Protein AF-A0A428YBD9-F1 (afdb_monomer_lite)

Radius of gyration: 27.54 Å; chains: 1; bounding box: 88×52×81 Å

pLDDT: mean 84.54, std 11.21, range [40.03, 95.62]

Structure (mmCIF, N/CA/C/O backbone):
data_AF-A0A428YBD9-F1
#
_entry.id   AF-A0A428YBD9-F1
#
loop_
_atom_site.group_PDB
_atom_site.id
_atom_site.type_symbol
_atom_site.label_atom_id
_atom_site.label_alt_id
_atom_site.label_comp_id
_atom_site.label_asym_id
_atom_site.label_entity_id
_atom_site.label_seq_id
_atom_site.pdbx_PDB_ins_code
_atom_site.Cartn_x
_atom_site.Cartn_y
_atom_site.Cartn_z
_atom_site.occupancy
_atom_site.B_iso_or_equiv
_atom_site.auth_seq_id
_atom_site.auth_comp_id
_atom_site.auth_asym_id
_atom_site.auth_atom_id
_atom_site.pdbx_PDB_model_num
ATOM 1 N N . MET A 1 1 ? 56.709 20.875 -42.766 1.00 49.84 1 MET A N 1
ATOM 2 C CA . MET A 1 1 ? 55.480 21.274 -42.047 1.00 49.84 1 MET A CA 1
ATOM 3 C C . MET A 1 1 ? 54.382 20.307 -42.458 1.00 49.84 1 MET A C 1
ATOM 5 O O . MET A 1 1 ? 54.182 20.178 -43.661 1.00 49.84 1 MET A O 1
ATOM 9 N N . PRO A 1 2 ? 53.757 19.552 -41.540 1.00 59.06 2 PRO A N 1
ATOM 10 C CA . PRO A 1 2 ? 52.710 18.612 -41.924 1.00 59.06 2 PRO A CA 1
ATOM 11 C C . PRO A 1 2 ? 51.505 19.392 -42.466 1.00 59.06 2 PRO A C 1
ATOM 13 O O . PRO A 1 2 ? 50.967 20.265 -41.789 1.00 59.06 2 PRO A O 1
ATOM 16 N N . LEU A 1 3 ? 51.120 19.105 -43.710 1.00 66.25 3 LEU A N 1
ATOM 17 C CA . LEU A 1 3 ? 49.913 19.639 -44.335 1.00 66.25 3 LEU A CA 1
ATOM 18 C C . LEU A 1 3 ? 48.708 19.033 -43.614 1.00 66.25 3 LEU A C 1
ATOM 20 O O . LEU A 1 3 ? 48.455 17.833 -43.714 1.00 66.25 3 LEU A O 1
ATOM 24 N N . ILE A 1 4 ? 47.993 19.857 -42.849 1.00 74.31 4 ILE A N 1
ATOM 25 C CA . ILE A 1 4 ? 46.734 19.462 -42.218 1.00 74.31 4 ILE A CA 1
ATOM 26 C C . ILE A 1 4 ? 45.776 19.056 -43.335 1.00 74.31 4 ILE A C 1
ATOM 28 O O . ILE A 1 4 ? 45.454 19.850 -44.220 1.00 74.31 4 ILE A O 1
ATOM 32 N N . ASN A 1 5 ? 45.342 17.800 -43.297 1.00 80.56 5 ASN A N 1
ATOM 33 C CA . ASN A 1 5 ? 44.428 17.253 -44.284 1.00 80.56 5 ASN A CA 1
ATOM 34 C C . ASN A 1 5 ? 43.014 17.756 -43.957 1.00 80.56 5 ASN A C 1
ATOM 36 O O . ASN A 1 5 ? 42.267 17.141 -43.196 1.00 80.56 5 ASN A O 1
ATOM 40 N N . TRP A 1 6 ? 42.683 18.945 -44.467 1.00 84.88 6 TRP A N 1
ATOM 41 C CA . TRP A 1 6 ? 41.422 19.646 -44.202 1.00 84.88 6 TRP A CA 1
ATOM 42 C C . TRP A 1 6 ? 40.181 18.835 -44.586 1.00 84.88 6 TRP A C 1
ATOM 44 O O . TRP A 1 6 ? 39.133 18.999 -43.967 1.00 84.88 6 TRP A O 1
ATOM 54 N N . SER A 1 7 ? 40.306 17.919 -45.547 1.00 79.56 7 SER A N 1
ATOM 55 C CA . SER A 1 7 ? 39.271 16.937 -45.880 1.00 79.56 7 SER A CA 1
ATOM 56 C C . SER A 1 7 ? 38.929 16.062 -44.674 1.00 79.56 7 SER A C 1
ATOM 58 O O . SER A 1 7 ? 37.766 15.963 -44.307 1.00 79.56 7 SER A O 1
ATOM 60 N N . THR A 1 8 ? 39.928 15.513 -43.984 1.00 82.69 8 THR A N 1
ATOM 61 C CA . THR A 1 8 ? 39.740 14.698 -42.777 1.00 82.69 8 THR A CA 1
ATOM 62 C C . THR A 1 8 ? 39.068 15.484 -41.656 1.00 82.69 8 THR A C 1
ATOM 64 O O . THR A 1 8 ? 38.206 14.940 -40.969 1.00 82.69 8 THR A O 1
ATOM 67 N N . VAL A 1 9 ? 39.415 16.765 -41.489 1.00 84.50 9 VAL A N 1
ATOM 68 C CA . VAL A 1 9 ? 38.795 17.643 -40.480 1.00 84.50 9 VAL A CA 1
ATOM 69 C C . VAL A 1 9 ? 37.309 17.849 -40.781 1.00 84.50 9 VAL A C 1
ATOM 71 O O . VAL A 1 9 ? 36.475 17.689 -39.891 1.00 84.50 9 VAL A O 1
ATOM 74 N N . TRP A 1 10 ? 36.964 18.137 -42.038 1.00 88.19 10 TRP A N 1
ATOM 75 C CA . TRP A 1 10 ? 35.573 18.303 -42.460 1.00 88.19 10 TRP A CA 1
ATOM 76 C C . TRP A 1 10 ? 34.764 17.015 -42.348 1.00 88.19 10 TRP A C 1
ATOM 78 O O . TRP A 1 10 ? 33.654 17.041 -41.817 1.00 88.19 10 TRP A O 1
ATOM 88 N N . THR A 1 11 ? 35.319 15.882 -42.776 1.00 86.75 11 THR A N 1
ATOM 89 C CA . THR A 1 11 ? 34.643 14.586 -42.667 1.00 86.75 11 THR A CA 1
ATOM 90 C C . THR A 1 11 ? 34.428 14.207 -41.204 1.00 86.75 11 THR A C 1
ATOM 92 O O . THR A 1 11 ? 33.336 13.776 -40.841 1.00 86.75 11 THR A O 1
ATOM 95 N N . ALA A 1 12 ? 35.419 14.424 -40.334 1.00 84.75 12 ALA A N 1
ATOM 96 C CA . ALA A 1 12 ? 35.280 14.179 -38.901 1.00 84.75 12 ALA A CA 1
ATOM 97 C C . ALA A 1 12 ? 34.217 15.089 -38.265 1.00 84.75 12 ALA A C 1
ATOM 99 O O . ALA A 1 12 ? 33.367 14.600 -37.522 1.00 84.75 12 ALA A O 1
ATOM 100 N N . GLY A 1 13 ? 34.209 16.383 -38.602 1.00 87.81 13 GLY A N 1
ATOM 101 C CA . GLY A 1 13 ? 33.205 17.333 -38.118 1.00 87.81 13 GLY A CA 1
ATOM 102 C C . GLY A 1 13 ? 31.785 16.982 -38.571 1.00 87.81 13 GLY A C 1
ATOM 103 O O . GLY A 1 13 ? 30.865 16.945 -37.754 1.00 87.81 13 GLY A O 1
ATOM 104 N N . ALA A 1 14 ? 31.609 16.645 -39.852 1.00 86.25 14 ALA A N 1
ATOM 105 C CA . ALA A 1 14 ? 30.320 16.228 -40.401 1.00 86.25 14 ALA A CA 1
ATOM 106 C C . ALA A 1 14 ? 29.826 14.919 -39.767 1.00 86.25 14 ALA A C 1
ATOM 108 O O . ALA A 1 14 ? 28.661 14.817 -39.388 1.00 86.25 14 ALA A O 1
ATOM 109 N N . THR A 1 15 ? 30.717 13.939 -39.586 1.00 86.44 15 THR A N 1
ATOM 110 C CA . THR A 1 15 ? 30.375 12.660 -38.945 1.00 86.44 15 THR A CA 1
ATOM 111 C C . THR A 1 15 ? 29.991 12.870 -37.480 1.00 86.44 15 THR A C 1
ATOM 113 O O . THR A 1 15 ? 28.998 12.309 -37.025 1.00 86.44 15 THR A O 1
ATOM 116 N N . ALA A 1 16 ? 30.717 13.722 -36.750 1.00 86.06 16 ALA A N 1
ATOM 117 C CA . ALA A 1 16 ? 30.403 14.051 -35.362 1.00 86.06 16 ALA A CA 1
ATOM 118 C C . ALA A 1 16 ? 29.035 14.737 -35.226 1.00 86.06 16 ALA A C 1
ATOM 120 O O . ALA A 1 16 ? 28.248 14.351 -34.361 1.00 86.06 16 ALA A O 1
ATOM 121 N N . LEU A 1 17 ? 28.718 15.702 -36.097 1.00 88.00 17 LEU A N 1
ATOM 122 C CA . LEU A 1 17 ? 27.404 16.355 -36.122 1.00 88.00 17 LEU A CA 1
ATOM 123 C C . LEU A 1 17 ? 26.280 15.357 -36.407 1.00 88.00 17 LEU A C 1
ATOM 125 O O . LEU A 1 17 ? 25.280 15.344 -35.693 1.00 88.00 17 LEU A O 1
ATOM 129 N N . LEU A 1 18 ? 26.462 14.490 -37.405 1.00 87.06 18 LEU A N 1
ATOM 130 C CA . LEU A 1 18 ? 25.453 13.513 -37.813 1.00 87.06 18 LEU A CA 1
ATOM 131 C C . LEU A 1 18 ? 25.217 12.465 -36.717 1.00 87.06 18 LEU A C 1
ATOM 133 O O . LEU A 1 18 ? 24.071 12.190 -36.374 1.00 87.06 18 LEU A O 1
ATOM 137 N N . VAL A 1 19 ? 26.282 11.943 -36.098 1.00 83.56 19 VAL A N 1
ATOM 138 C CA . VAL A 1 19 ? 26.185 11.021 -34.953 1.00 83.56 19 VAL A CA 1
ATOM 139 C C . VAL A 1 19 ? 25.514 11.697 -33.757 1.00 83.56 19 VAL A C 1
ATOM 141 O O . VAL A 1 19 ? 24.655 11.087 -33.125 1.00 83.56 19 VAL A O 1
ATOM 144 N N . THR A 1 20 ? 25.848 12.958 -33.469 1.00 85.81 20 THR A N 1
ATOM 145 C CA . THR A 1 20 ? 25.233 13.712 -32.365 1.00 85.81 20 THR A CA 1
ATOM 146 C C . THR A 1 20 ? 23.736 13.893 -32.596 1.00 85.81 20 THR A C 1
ATOM 148 O O . THR A 1 20 ? 22.949 13.543 -31.719 1.00 85.81 20 THR A O 1
ATOM 151 N N . LEU A 1 21 ? 23.329 14.333 -33.794 1.00 81.69 21 LEU A N 1
ATOM 152 C CA . LEU A 1 21 ? 21.916 14.452 -34.164 1.00 81.69 21 LEU A CA 1
ATOM 153 C C . LEU A 1 21 ? 21.195 13.104 -34.100 1.00 81.69 21 LEU A C 1
ATOM 155 O O . LEU A 1 21 ? 20.070 13.028 -33.616 1.00 81.69 21 LEU A O 1
ATOM 159 N N . LEU A 1 22 ? 21.834 12.030 -34.565 1.00 77.62 22 LEU A N 1
ATOM 160 C CA . LEU A 1 22 ? 21.241 10.697 -34.575 1.00 77.62 22 LEU A CA 1
ATOM 161 C C . LEU A 1 22 ? 21.037 10.157 -33.152 1.00 77.62 22 LEU A C 1
ATOM 163 O O . LEU A 1 22 ? 19.982 9.604 -32.850 1.00 77.62 22 LEU A O 1
ATOM 167 N N . ILE A 1 23 ? 22.000 10.359 -32.250 1.00 75.81 23 ILE A N 1
ATOM 168 C CA . ILE A 1 23 ? 21.856 10.009 -30.829 1.00 75.81 23 ILE A CA 1
ATOM 169 C C . ILE A 1 23 ? 20.763 10.867 -30.181 1.00 75.81 23 ILE A C 1
ATOM 171 O O . ILE A 1 23 ? 19.907 10.351 -29.459 1.00 75.81 23 ILE A O 1
ATOM 175 N N . GLU A 1 24 ? 20.761 12.168 -30.451 1.00 76.38 24 GLU A N 1
ATOM 176 C CA . GLU A 1 24 ? 19.798 13.106 -29.885 1.00 76.38 24 GLU A CA 1
ATOM 177 C C . GLU A 1 24 ? 18.365 12.810 -30.335 1.00 76.38 24 GLU A C 1
ATOM 179 O O . GLU A 1 24 ? 17.460 12.813 -29.507 1.00 76.38 24 GLU A O 1
ATOM 184 N N . TYR A 1 25 ? 18.159 12.463 -31.603 1.00 74.25 25 TYR A N 1
ATOM 185 C CA . TYR A 1 25 ? 16.821 12.257 -32.149 1.00 74.25 25 TYR A CA 1
ATOM 186 C C . TYR A 1 25 ? 16.322 10.811 -32.028 1.00 74.25 25 TYR A C 1
ATOM 188 O O . TYR A 1 25 ? 15.127 10.588 -31.856 1.00 74.25 25 TYR A O 1
ATOM 196 N N . ALA A 1 26 ? 17.206 9.809 -32.085 1.00 70.00 26 ALA A N 1
ATOM 197 C CA . ALA A 1 26 ? 16.800 8.401 -32.032 1.00 70.00 26 ALA A CA 1
ATOM 198 C C . ALA A 1 26 ? 16.955 7.769 -30.638 1.00 70.00 26 ALA A C 1
ATOM 200 O O . ALA A 1 26 ? 16.162 6.897 -30.268 1.00 70.00 26 ALA A O 1
ATOM 201 N N . ALA A 1 27 ? 17.962 8.177 -29.854 1.00 70.88 27 ALA A N 1
ATOM 202 C CA . ALA A 1 27 ? 18.250 7.554 -28.561 1.00 70.88 27 ALA A CA 1
ATOM 203 C C . ALA A 1 27 ? 17.591 8.288 -27.382 1.00 70.88 27 ALA A C 1
ATOM 205 O O . ALA A 1 27 ? 17.018 7.618 -26.518 1.00 70.88 27 ALA A O 1
ATOM 206 N N . LYS A 1 28 ? 17.601 9.632 -27.345 1.00 70.62 28 LYS A N 1
ATOM 207 C CA . LYS A 1 28 ? 16.979 10.388 -26.237 1.00 70.62 28 LYS A CA 1
ATOM 208 C C . LYS A 1 28 ? 15.489 10.104 -26.023 1.00 70.62 28 LYS A C 1
ATOM 210 O O . LYS A 1 28 ? 15.161 9.785 -24.882 1.00 70.62 28 LYS A O 1
ATOM 215 N N . PRO A 1 29 ? 14.596 10.100 -27.037 1.00 71.62 29 PRO A N 1
ATOM 216 C CA . PRO A 1 29 ? 13.169 9.892 -26.768 1.00 71.62 29 PRO A CA 1
ATOM 217 C C . PRO A 1 29 ? 12.892 8.517 -26.148 1.00 71.62 29 PRO A C 1
ATOM 219 O O . PRO A 1 29 ? 12.034 8.363 -25.282 1.00 71.62 29 PRO A O 1
ATOM 222 N N . ARG A 1 30 ? 13.677 7.498 -26.522 1.00 72.69 30 ARG A N 1
ATOM 223 C CA . ARG A 1 30 ? 13.569 6.155 -25.935 1.00 72.69 30 ARG A CA 1
ATOM 224 C C . ARG A 1 30 ? 14.101 6.092 -24.506 1.00 72.69 30 ARG A C 1
ATOM 226 O O . ARG A 1 30 ? 13.584 5.320 -23.700 1.00 72.69 30 ARG A O 1
ATOM 233 N N . LEU A 1 31 ? 15.141 6.859 -24.192 1.00 74.38 31 LEU A N 1
ATOM 234 C CA . LEU A 1 31 ? 15.715 6.919 -22.849 1.00 74.38 31 LEU A CA 1
ATOM 235 C C . LEU A 1 31 ? 14.833 7.720 -21.888 1.00 74.38 31 LEU A C 1
ATOM 237 O O . LEU A 1 31 ? 14.677 7.308 -20.741 1.00 74.38 31 LEU A O 1
ATOM 241 N N . GLU A 1 32 ? 14.220 8.805 -22.355 1.00 80.88 32 GLU A N 1
ATOM 242 C CA . GLU A 1 32 ? 13.273 9.610 -21.580 1.00 80.88 32 GLU A CA 1
ATOM 243 C C . GLU A 1 32 ? 12.015 8.806 -21.250 1.00 80.88 32 GLU A C 1
ATOM 245 O O . GLU A 1 32 ? 11.689 8.668 -20.073 1.00 80.88 32 GLU A O 1
ATOM 250 N N . ALA A 1 33 ? 11.421 8.127 -22.238 1.00 77.94 33 ALA A N 1
ATOM 251 C CA . ALA A 1 33 ? 10.279 7.242 -22.005 1.00 77.94 33 ALA A CA 1
ATOM 252 C C . ALA A 1 33 ? 10.601 6.104 -21.014 1.00 77.94 33 ALA A C 1
ATOM 254 O O . ALA A 1 33 ? 9.810 5.785 -20.126 1.00 77.94 33 ALA A O 1
ATOM 255 N N . ARG A 1 34 ? 11.794 5.493 -21.113 1.00 79.62 34 ARG A N 1
ATOM 256 C CA . ARG A 1 34 ? 12.239 4.468 -20.147 1.00 79.62 34 ARG A CA 1
ATOM 257 C C . ARG A 1 34 ? 12.441 5.045 -18.749 1.00 79.62 34 ARG A C 1
ATOM 259 O O . ARG A 1 34 ? 12.102 4.388 -17.767 1.00 79.62 34 ARG A O 1
ATOM 266 N N . LYS A 1 35 ? 13.008 6.246 -18.644 1.00 81.12 35 LYS A N 1
ATOM 267 C CA . LYS A 1 35 ? 13.228 6.927 -17.366 1.00 81.12 35 LYS A CA 1
ATOM 268 C C . LYS A 1 35 ? 11.900 7.259 -16.692 1.00 81.12 35 LYS A C 1
ATOM 270 O O . LYS A 1 35 ? 11.771 7.006 -15.498 1.00 81.12 35 LYS A O 1
ATOM 275 N N . GLU A 1 36 ? 10.931 7.776 -17.439 1.00 85.44 36 GLU A N 1
ATOM 276 C CA . GLU A 1 36 ? 9.582 8.053 -16.936 1.00 85.44 36 GLU A CA 1
ATOM 277 C C . GLU A 1 36 ? 8.908 6.778 -16.432 1.00 85.44 36 GLU A C 1
ATOM 279 O O . GLU A 1 36 ? 8.500 6.733 -15.274 1.00 85.44 36 GLU A O 1
ATOM 284 N N . ALA A 1 37 ? 8.942 5.695 -17.215 1.00 83.06 37 ALA A N 1
ATOM 285 C CA . ALA A 1 37 ? 8.397 4.404 -16.796 1.00 83.06 37 ALA A CA 1
ATOM 286 C C . ALA A 1 37 ? 9.042 3.874 -15.498 1.00 83.06 37 ALA A C 1
ATOM 288 O O . ALA A 1 37 ? 8.355 3.368 -14.609 1.00 83.06 37 ALA A O 1
ATOM 289 N N . ILE A 1 38 ? 10.365 4.012 -15.350 1.00 85.75 38 ILE A N 1
ATOM 290 C CA . ILE A 1 38 ? 11.083 3.609 -14.130 1.00 85.75 38 ILE A CA 1
ATOM 291 C C . ILE A 1 38 ? 10.687 4.493 -12.939 1.00 85.75 38 ILE A C 1
ATOM 293 O O . ILE A 1 38 ? 10.477 3.988 -11.832 1.00 85.75 38 ILE A O 1
ATOM 297 N N . LEU A 1 39 ? 10.582 5.809 -13.137 1.00 87.50 39 LEU A N 1
ATOM 298 C CA . LEU A 1 39 ? 10.176 6.739 -12.084 1.00 87.50 39 LEU A CA 1
ATOM 299 C C . LEU A 1 39 ? 8.740 6.480 -11.630 1.00 87.50 39 LEU A C 1
ATOM 301 O O . LEU A 1 39 ? 8.483 6.482 -10.425 1.00 87.50 39 LEU A O 1
ATOM 305 N N . ASP A 1 40 ? 7.833 6.198 -12.557 1.00 87.44 40 ASP A N 1
ATOM 306 C CA . ASP A 1 40 ? 6.443 5.879 -12.246 1.00 87.44 40 ASP A CA 1
ATOM 307 C C . ASP A 1 40 ? 6.316 4.543 -11.517 1.00 87.44 40 ASP A C 1
ATOM 309 O O . ASP A 1 40 ? 5.603 4.460 -10.512 1.00 87.44 40 ASP A O 1
ATOM 313 N N . ALA A 1 41 ? 7.105 3.537 -11.903 1.00 87.19 41 ALA A N 1
ATOM 314 C CA . ALA A 1 41 ? 7.221 2.297 -11.143 1.00 87.19 41 ALA A CA 1
ATOM 315 C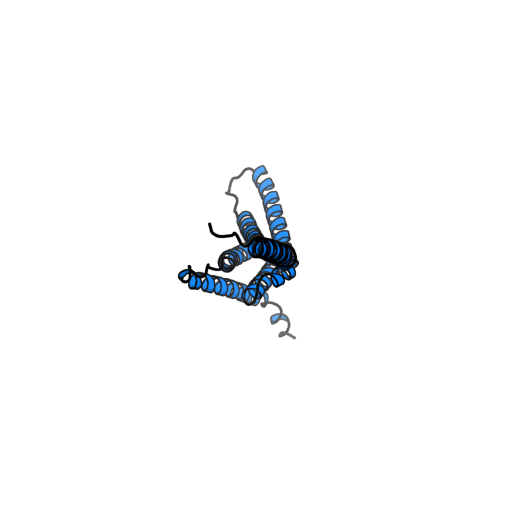 C . ALA A 1 41 ? 7.713 2.554 -9.706 1.00 87.19 41 ALA A C 1
ATOM 317 O O . ALA A 1 41 ? 7.148 2.034 -8.742 1.00 87.19 41 ALA A O 1
ATOM 318 N N . HIS A 1 42 ? 8.731 3.398 -9.516 1.00 88.00 42 HIS A N 1
ATOM 319 C CA . HIS A 1 42 ? 9.194 3.762 -8.174 1.00 88.00 42 HIS A CA 1
ATOM 320 C C . HIS A 1 42 ? 8.150 4.539 -7.366 1.00 88.00 42 HIS A C 1
ATOM 322 O O . HIS A 1 42 ? 8.034 4.310 -6.158 1.00 88.00 42 HIS A O 1
ATOM 328 N N . ARG A 1 43 ? 7.389 5.438 -8.000 1.00 89.38 43 ARG A N 1
ATOM 329 C CA . ARG A 1 43 ? 6.291 6.177 -7.357 1.00 89.38 43 ARG A CA 1
ATOM 330 C C . ARG A 1 43 ? 5.199 5.227 -6.885 1.00 89.38 43 ARG A C 1
ATOM 332 O O . ARG A 1 43 ? 4.853 5.278 -5.710 1.00 89.38 43 ARG A O 1
ATOM 339 N N . ALA A 1 44 ? 4.749 4.310 -7.738 1.00 88.88 44 ALA A N 1
ATOM 340 C CA . ALA A 1 44 ? 3.745 3.311 -7.379 1.00 88.88 44 ALA A CA 1
ATOM 341 C C . ALA A 1 44 ? 4.209 2.411 -6.220 1.00 88.88 44 ALA A C 1
ATOM 343 O O . ALA A 1 44 ? 3.454 2.168 -5.283 1.00 88.88 44 ALA A O 1
ATOM 344 N N . ARG A 1 45 ? 5.483 1.986 -6.207 1.00 90.06 45 ARG A N 1
ATOM 345 C CA . ARG A 1 45 ? 6.039 1.214 -5.077 1.00 90.06 45 ARG A CA 1
ATOM 346 C C . ARG A 1 45 ? 6.013 1.991 -3.762 1.00 90.06 45 ARG A C 1
ATOM 348 O O . ARG A 1 45 ? 5.695 1.437 -2.710 1.00 90.06 45 ARG A O 1
ATOM 355 N N . ARG A 1 46 ? 6.368 3.280 -3.808 1.00 91.06 46 ARG A N 1
ATOM 356 C CA . ARG A 1 46 ? 6.305 4.165 -2.634 1.00 91.06 46 ARG A CA 1
ATOM 357 C C . ARG A 1 46 ? 4.870 4.392 -2.183 1.00 91.06 46 ARG A C 1
ATOM 359 O O . ARG A 1 46 ? 4.636 4.441 -0.983 1.00 91.06 46 ARG A O 1
ATOM 366 N N . GLU A 1 47 ? 3.940 4.503 -3.121 1.00 93.00 47 GLU A N 1
ATOM 367 C CA . GLU A 1 47 ? 2.517 4.683 -2.854 1.00 93.00 47 GLU A CA 1
ATOM 368 C C . GLU A 1 47 ? 1.927 3.480 -2.116 1.00 93.00 47 GLU A C 1
ATOM 370 O O . GLU A 1 47 ? 1.371 3.670 -1.039 1.00 93.00 47 GLU A O 1
ATOM 375 N N . VAL A 1 48 ? 2.145 2.249 -2.598 1.00 93.00 48 VAL A N 1
ATOM 376 C CA . VAL A 1 48 ? 1.704 1.025 -1.896 1.00 93.00 48 VAL A CA 1
ATOM 377 C C . VAL A 1 48 ? 2.248 0.995 -0.471 1.00 93.00 48 VAL A C 1
ATOM 379 O O . VAL A 1 48 ? 1.494 0.839 0.488 1.00 93.00 48 VAL A O 1
ATOM 382 N N . ARG A 1 49 ? 3.560 1.209 -0.308 1.00 93.19 49 ARG A N 1
ATOM 383 C CA . ARG A 1 49 ? 4.199 1.232 1.015 1.00 93.19 49 ARG A CA 1
ATOM 384 C C . ARG A 1 49 ? 3.613 2.323 1.911 1.00 93.19 49 ARG A C 1
ATOM 386 O O . ARG A 1 49 ? 3.402 2.083 3.096 1.00 93.19 49 ARG A O 1
ATOM 393 N N . ALA A 1 50 ? 3.358 3.510 1.367 1.00 95.00 50 ALA A N 1
ATOM 394 C CA . ALA A 1 50 ? 2.768 4.618 2.106 1.00 95.00 50 ALA A CA 1
ATOM 395 C C . ALA A 1 50 ? 1.330 4.311 2.539 1.00 95.00 50 ALA A C 1
ATOM 397 O O . ALA A 1 50 ? 0.973 4.620 3.673 1.00 95.00 50 ALA A O 1
ATOM 398 N N . LEU A 1 51 ? 0.529 3.668 1.684 1.00 95.06 51 LEU A N 1
ATOM 399 C CA . LEU A 1 51 ? -0.832 3.244 2.012 1.00 95.06 51 LEU A CA 1
ATOM 400 C C . LEU A 1 51 ? -0.836 2.182 3.109 1.00 95.06 51 LEU A C 1
ATOM 402 O O . LEU A 1 51 ? -1.536 2.358 4.103 1.00 95.06 51 LEU A O 1
ATOM 406 N N . VAL A 1 52 ? -0.001 1.143 2.991 1.00 94.75 52 VAL A N 1
ATOM 407 C CA . VAL A 1 52 ? 0.141 0.117 4.037 1.00 94.75 52 VAL A CA 1
ATOM 408 C C . VAL A 1 52 ? 0.597 0.756 5.352 1.00 94.75 52 VAL A C 1
ATOM 410 O O . VAL A 1 52 ? -0.003 0.513 6.392 1.00 94.75 52 VAL A O 1
ATOM 413 N N . MET A 1 53 ? 1.595 1.645 5.320 1.00 95.12 53 MET A N 1
ATOM 414 C CA . MET A 1 53 ? 2.082 2.334 6.521 1.00 95.12 53 MET A CA 1
ATOM 415 C C . MET A 1 53 ? 1.000 3.213 7.156 1.00 95.12 53 MET A C 1
ATOM 417 O O . MET A 1 53 ? 0.813 3.194 8.373 1.00 95.12 53 MET A O 1
ATOM 421 N N . ARG A 1 54 ? 0.269 3.979 6.338 1.00 95.38 54 ARG A N 1
ATOM 422 C CA . ARG A 1 54 ? -0.829 4.840 6.789 1.00 95.38 54 ARG A CA 1
ATOM 423 C C . ARG A 1 54 ? -1.941 4.013 7.421 1.00 95.38 54 ARG A C 1
ATOM 425 O O . ARG A 1 54 ? -2.436 4.387 8.482 1.00 95.38 54 ARG A O 1
ATOM 432 N N . LEU A 1 55 ? -2.304 2.897 6.799 1.00 94.00 55 LEU A N 1
ATOM 433 C CA . LEU A 1 55 ? -3.303 1.967 7.305 1.00 94.00 55 LEU A CA 1
ATOM 434 C C . LEU A 1 55 ? -2.883 1.402 8.672 1.00 94.00 55 LEU A C 1
ATOM 436 O O . LEU A 1 55 ? -3.616 1.557 9.645 1.00 94.00 55 LEU A O 1
ATOM 440 N N . THR A 1 56 ? -1.672 0.850 8.780 1.00 93.38 56 THR A N 1
ATOM 441 C CA . THR A 1 56 ? -1.144 0.297 10.038 1.00 93.38 56 THR A CA 1
ATOM 442 C C . THR A 1 56 ? -1.088 1.354 11.139 1.00 93.38 56 THR A C 1
ATOM 444 O O . THR A 1 56 ? -1.537 1.121 12.257 1.00 93.38 56 THR A O 1
ATOM 447 N N . HIS A 1 57 ? -0.583 2.549 10.833 1.00 93.94 57 HIS A N 1
ATOM 448 C CA . HIS A 1 57 ? -0.437 3.616 11.821 1.00 93.94 57 HIS A CA 1
ATOM 449 C C . HIS A 1 57 ? -1.790 4.197 12.273 1.00 93.94 57 HIS A C 1
ATOM 451 O O . HIS A 1 57 ? -1.970 4.518 13.448 1.00 93.94 57 HIS A O 1
ATOM 457 N N . THR A 1 58 ? -2.768 4.323 11.370 1.00 92.88 58 THR A N 1
ATOM 458 C CA . THR A 1 58 ? -4.129 4.761 11.738 1.00 92.88 58 THR A CA 1
ATOM 459 C C . THR A 1 58 ? -4.858 3.711 12.571 1.00 92.88 58 THR A C 1
ATOM 461 O O . THR A 1 58 ? -5.506 4.070 13.555 1.00 92.88 58 THR A O 1
ATOM 464 N N . ALA A 1 59 ? -4.670 2.425 12.265 1.00 91.81 59 ALA A N 1
ATOM 465 C CA . ALA A 1 59 ? -5.180 1.325 13.076 1.00 91.81 59 ALA A CA 1
ATOM 466 C C . ALA A 1 59 ? -4.535 1.290 14.478 1.00 91.81 59 ALA A C 1
ATOM 468 O O . ALA A 1 59 ? -5.240 1.163 15.478 1.00 91.81 59 ALA A O 1
ATOM 469 N N . GLN A 1 60 ? -3.218 1.512 14.580 1.00 91.56 60 GLN A N 1
ATOM 470 C CA . GLN A 1 60 ? -2.520 1.641 15.866 1.00 91.56 60 GLN A CA 1
ATOM 471 C C . GLN A 1 60 ? -3.053 2.810 16.701 1.00 91.56 60 GLN A C 1
ATOM 473 O O . GLN A 1 60 ? -3.296 2.643 17.893 1.00 91.56 60 GLN A O 1
ATOM 478 N N . ARG A 1 61 ? -3.279 3.981 16.088 1.00 90.12 61 ARG A N 1
ATOM 479 C CA . ARG A 1 61 ? -3.887 5.132 16.780 1.00 90.12 61 ARG A CA 1
ATOM 480 C C . ARG A 1 61 ? -5.293 4.824 17.280 1.00 90.12 61 ARG A C 1
ATOM 482 O O . ARG A 1 61 ? -5.625 5.180 18.404 1.00 90.12 61 ARG A O 1
ATOM 489 N N . PHE A 1 62 ? -6.101 4.125 16.487 1.00 89.44 62 PHE A N 1
ATOM 490 C CA . PHE A 1 62 ? -7.440 3.715 16.906 1.00 89.44 62 PHE A CA 1
ATOM 491 C C . PHE A 1 62 ? -7.427 2.761 18.112 1.00 89.44 62 PHE A C 1
ATOM 493 O O . PHE A 1 62 ? -8.347 2.805 18.937 1.00 89.44 62 PHE A O 1
ATOM 500 N N . ALA A 1 63 ? -6.412 1.896 18.199 1.00 85.69 63 ALA A N 1
ATOM 501 C CA . ALA A 1 63 ? -6.257 0.907 19.262 1.00 85.69 63 ALA A CA 1
ATOM 502 C C . ALA A 1 63 ? -5.781 1.503 20.601 1.00 85.69 63 ALA A C 1
ATOM 504 O O . ALA A 1 63 ? -5.825 0.809 21.618 1.00 85.69 63 ALA A O 1
ATOM 505 N N . GLN A 1 64 ? -5.354 2.771 20.632 1.00 85.94 64 GLN A N 1
ATOM 506 C CA . GLN A 1 64 ? -4.920 3.425 21.865 1.00 85.94 64 GLN A CA 1
ATOM 507 C C . GLN A 1 64 ? -6.080 3.556 22.863 1.00 85.94 64 GLN A C 1
ATOM 509 O O . GLN A 1 64 ? -7.173 4.036 22.541 1.00 85.94 64 GLN A O 1
ATOM 514 N N . VAL A 1 65 ? -5.826 3.116 24.096 1.00 82.56 65 VAL A N 1
ATOM 515 C CA . VAL A 1 65 ? -6.775 3.180 25.211 1.00 82.56 65 VAL A CA 1
ATOM 516 C C . VAL A 1 65 ? -6.529 4.471 25.983 1.00 82.56 65 VAL A C 1
ATOM 518 O O . VAL A 1 65 ? -5.387 4.794 26.306 1.00 82.56 65 VAL A O 1
ATOM 521 N N . LEU A 1 66 ? -7.600 5.216 26.254 1.00 81.75 66 LEU A N 1
ATOM 522 C CA . LEU A 1 66 ? -7.528 6.422 27.071 1.00 81.75 66 LEU A CA 1
ATOM 523 C C . LEU A 1 66 ? -7.395 6.013 28.552 1.00 81.75 66 LEU A C 1
ATOM 525 O O . LEU A 1 66 ? -8.130 5.113 28.961 1.00 81.75 66 LEU A O 1
ATOM 529 N N . PRO A 1 67 ? -6.496 6.627 29.344 1.00 80.88 67 PRO A N 1
ATOM 530 C CA . PRO A 1 67 ? -6.383 6.344 30.774 1.00 80.88 67 PRO A CA 1
ATOM 531 C C . PRO A 1 67 ? -7.688 6.624 31.529 1.00 80.88 67 PRO A C 1
ATOM 533 O O . PRO A 1 67 ? -8.453 7.517 31.152 1.00 80.88 67 PRO A O 1
ATOM 536 N N . ASP A 1 68 ? -7.918 5.897 32.619 1.00 79.56 68 ASP A N 1
ATOM 537 C CA . ASP A 1 68 ? -9.073 6.124 33.487 1.00 79.56 68 ASP A CA 1
ATOM 538 C C . ASP A 1 68 ? -8.946 7.466 34.235 1.00 79.56 68 ASP A C 1
ATOM 540 O O . ASP A 1 68 ? -7.852 7.882 34.617 1.00 79.56 68 ASP A O 1
ATOM 544 N N . GLY A 1 69 ? -10.071 8.159 34.447 1.00 82.44 69 GLY A N 1
ATOM 545 C CA . GLY A 1 69 ? -10.116 9.436 35.184 1.00 82.44 69 GLY A CA 1
ATOM 546 C C . GLY A 1 69 ? -9.897 10.700 34.342 1.00 82.44 69 GLY A C 1
ATOM 547 O O . GLY A 1 69 ? -9.701 11.781 34.894 1.00 82.44 69 GLY A O 1
ATOM 548 N N . VAL A 1 70 ? -9.934 10.588 33.014 1.00 84.19 70 VAL A N 1
ATOM 549 C CA . VAL A 1 70 ? -9.807 11.726 32.095 1.00 84.19 70 VAL A CA 1
ATOM 550 C C . VAL A 1 70 ? -11.078 12.594 32.070 1.00 84.19 70 VAL A C 1
ATOM 552 O O . VAL A 1 70 ? -12.191 12.080 32.180 1.00 84.19 70 VAL A O 1
ATOM 555 N N . ASP A 1 71 ? -10.906 13.912 31.891 1.00 90.31 71 ASP A N 1
ATOM 556 C CA . ASP A 1 71 ? -11.989 14.895 31.718 1.00 90.31 71 ASP A CA 1
ATOM 557 C C . ASP A 1 71 ? -13.046 14.397 30.703 1.00 90.31 71 ASP A C 1
ATOM 559 O O . ASP A 1 71 ? -12.685 14.034 29.574 1.00 90.31 71 ASP A O 1
ATOM 563 N N . PRO A 1 72 ? -14.349 14.404 31.054 1.00 87.19 72 PRO A N 1
ATOM 564 C CA . PRO A 1 72 ? -15.441 14.057 30.147 1.00 87.19 72 PRO A CA 1
ATOM 565 C C . PRO A 1 72 ? -15.374 14.734 28.770 1.00 87.19 72 PRO A C 1
ATOM 567 O O . PRO A 1 72 ? -15.669 14.086 27.764 1.00 87.19 72 PRO A O 1
ATOM 570 N N . LYS A 1 73 ? -14.937 16.000 28.693 1.00 90.00 73 LYS A N 1
ATOM 571 C CA . LYS A 1 73 ? -14.780 16.708 27.407 1.00 90.00 73 LYS A CA 1
ATOM 572 C C . LYS A 1 73 ? -13.690 16.088 26.537 1.00 90.00 73 LYS A C 1
ATOM 574 O O . LYS A 1 73 ? -13.857 15.951 25.325 1.00 90.00 73 LYS A O 1
ATOM 579 N N . LEU A 1 74 ? -12.580 15.684 27.151 1.00 89.00 74 LEU A N 1
ATOM 580 C CA . LEU A 1 74 ? -11.489 15.018 26.446 1.00 89.00 74 LEU A CA 1
ATOM 581 C C . LEU A 1 74 ? -11.907 13.611 25.996 1.00 89.00 74 LEU A C 1
ATOM 583 O O . LEU A 1 74 ? -11.568 13.200 24.888 1.00 89.00 74 LEU A O 1
ATOM 587 N N . ALA A 1 75 ? -12.706 12.903 26.799 1.00 87.88 75 ALA A N 1
ATOM 588 C CA . ALA A 1 75 ? -13.266 11.608 26.416 1.00 87.88 75 ALA A CA 1
ATOM 589 C C . ALA A 1 75 ? -14.210 11.707 25.202 1.00 87.88 75 ALA A C 1
ATOM 591 O O . ALA A 1 75 ? -14.202 10.826 24.340 1.00 87.88 75 ALA A O 1
ATOM 592 N N . GLU A 1 76 ? -15.010 12.772 25.103 1.00 90.81 76 GLU A N 1
ATOM 593 C CA . GLU A 1 76 ? -15.868 13.027 23.941 1.00 90.81 76 GLU A CA 1
ATOM 594 C C . GLU A 1 76 ? -15.047 13.336 22.682 1.00 90.81 76 GLU A C 1
ATOM 596 O O . GLU A 1 76 ? -15.230 12.682 21.652 1.00 90.81 76 GLU A O 1
ATOM 601 N N . TRP A 1 77 ? -14.077 14.249 22.781 1.00 91.31 77 TRP A N 1
ATOM 602 C CA . TRP A 1 77 ? -13.164 14.555 21.677 1.00 91.31 77 TRP A CA 1
ATOM 603 C C . TRP A 1 77 ? -12.402 13.310 21.199 1.00 91.31 77 TRP A C 1
ATOM 605 O O . TRP A 1 77 ? -12.284 13.064 19.998 1.00 91.31 77 TRP A O 1
ATOM 615 N N . TRP A 1 78 ? -11.962 12.463 22.131 1.00 90.19 78 TRP A N 1
ATOM 616 C CA . TRP A 1 78 ? -11.283 11.208 21.816 1.00 90.19 78 TRP A CA 1
ATOM 617 C C . TRP A 1 78 ? -12.169 10.236 21.031 1.00 90.19 78 TRP A C 1
ATOM 619 O O . TRP A 1 78 ? -11.701 9.589 20.094 1.00 90.19 78 TRP A O 1
ATOM 629 N N . LYS A 1 79 ? -13.465 10.139 21.358 1.00 89.56 79 LYS A N 1
ATOM 630 C CA . LYS A 1 79 ? -14.414 9.324 20.578 1.00 89.56 79 LYS A CA 1
ATOM 631 C C . LYS A 1 79 ? -14.537 9.831 19.141 1.00 89.56 79 LYS A C 1
ATOM 633 O O . LYS A 1 79 ? -14.544 9.017 18.216 1.00 89.56 79 LYS A O 1
ATOM 638 N N . VAL A 1 80 ? -14.599 11.151 18.951 1.00 92.88 80 VAL A N 1
ATOM 639 C CA . VAL A 1 80 ? -14.646 11.774 17.619 1.00 92.88 80 VAL A CA 1
ATOM 640 C C . VAL A 1 80 ? -13.374 11.459 16.831 1.00 92.88 80 VAL A C 1
ATOM 642 O O . VAL A 1 80 ? -13.459 10.986 15.698 1.00 92.88 80 VAL A O 1
ATOM 645 N N . GLU A 1 81 ? -12.200 11.634 17.437 1.00 92.25 81 GLU A N 1
ATOM 646 C CA . GLU A 1 81 ? -10.924 11.359 16.768 1.00 92.25 81 GLU A CA 1
ATOM 647 C C . GLU A 1 81 ? -10.744 9.864 16.450 1.00 92.25 81 GLU A C 1
ATOM 649 O O . GLU A 1 81 ? -10.238 9.512 15.382 1.00 92.25 81 GLU A O 1
ATOM 654 N N . ARG A 1 82 ? -11.231 8.956 17.308 1.00 91.25 82 ARG A N 1
ATOM 655 C CA . ARG A 1 82 ? -11.253 7.514 17.010 1.00 91.25 82 ARG A CA 1
ATOM 656 C C . ARG A 1 82 ? -12.142 7.186 15.817 1.00 91.25 82 ARG A C 1
ATOM 658 O O . ARG A 1 82 ? -11.725 6.408 14.961 1.00 91.25 82 ARG A O 1
ATOM 665 N N . ASN A 1 83 ? -13.332 7.775 15.728 1.00 91.81 83 ASN A N 1
ATOM 666 C CA . ASN A 1 83 ? -14.193 7.587 14.558 1.00 91.81 83 ASN A CA 1
ATOM 667 C C . ASN A 1 83 ? -13.508 8.101 13.289 1.00 91.81 83 ASN A C 1
ATOM 669 O O . ASN A 1 83 ? -13.426 7.372 12.305 1.00 91.81 83 ASN A O 1
ATOM 673 N N . ARG A 1 84 ? -12.884 9.282 13.354 1.00 93.50 84 ARG A N 1
ATOM 674 C CA . ARG A 1 84 ? -12.096 9.825 12.244 1.00 93.50 84 ARG A CA 1
ATOM 675 C C . ARG A 1 84 ? -10.954 8.893 11.828 1.00 93.50 84 ARG A C 1
ATOM 677 O O . ARG A 1 84 ? -10.750 8.672 10.637 1.00 93.50 84 ARG A O 1
ATOM 684 N N . CYS A 1 85 ? -10.206 8.334 12.781 1.00 93.38 85 CYS A N 1
ATOM 685 C CA . CYS A 1 85 ? -9.135 7.378 12.486 1.00 93.38 85 CYS A CA 1
ATOM 686 C C . CYS A 1 85 ? -9.674 6.130 11.779 1.00 93.38 85 CYS A C 1
ATOM 688 O O . CYS A 1 85 ? -9.059 5.660 10.822 1.00 93.38 85 CYS A O 1
ATOM 690 N N . TYR A 1 86 ? -10.824 5.623 12.224 1.00 91.69 86 TYR A N 1
ATOM 691 C CA . TYR A 1 86 ? -11.488 4.481 11.604 1.00 91.69 86 TYR A CA 1
ATOM 692 C C . TYR A 1 86 ? -11.937 4.786 10.166 1.00 91.69 86 TYR A C 1
ATOM 694 O O . TYR A 1 86 ? -11.688 3.982 9.270 1.00 91.69 86 TYR A O 1
ATOM 702 N N . ASP A 1 87 ? -12.512 5.963 9.918 1.00 93.75 87 ASP A N 1
ATOM 703 C CA . ASP A 1 87 ? -12.936 6.377 8.575 1.00 93.75 87 ASP A CA 1
ATOM 704 C C . ASP A 1 87 ? -11.740 6.539 7.628 1.00 93.75 87 ASP A C 1
ATOM 706 O O . ASP A 1 87 ? -11.766 6.066 6.490 1.00 93.75 87 ASP A O 1
ATOM 710 N N . VAL A 1 88 ? -10.641 7.135 8.108 1.00 94.50 88 VAL A N 1
ATOM 711 C CA . VAL A 1 88 ? -9.393 7.245 7.335 1.00 94.50 88 VAL A CA 1
ATOM 712 C C . VAL A 1 88 ? -8.821 5.864 7.018 1.00 94.50 88 VAL A C 1
ATOM 714 O O . VAL A 1 88 ? -8.366 5.635 5.896 1.00 94.50 88 VAL A O 1
ATOM 717 N N . MET A 1 89 ? -8.841 4.942 7.979 1.00 93.94 89 MET A N 1
ATOM 718 C CA . MET A 1 89 ? -8.393 3.566 7.774 1.00 93.94 89 MET A CA 1
ATOM 719 C C . MET A 1 89 ? -9.257 2.861 6.718 1.00 93.94 89 MET A C 1
ATOM 721 O O . MET A 1 89 ? -8.717 2.259 5.792 1.00 93.94 89 MET A O 1
ATOM 725 N N . ALA A 1 90 ? -10.583 2.996 6.801 1.00 92.38 90 ALA A N 1
ATOM 726 C CA . ALA A 1 90 ? -11.523 2.432 5.836 1.00 92.38 90 ALA A CA 1
ATOM 727 C C . ALA A 1 90 ? -11.301 2.976 4.416 1.00 92.38 90 ALA A C 1
ATOM 729 O O . ALA A 1 90 ? -11.231 2.197 3.466 1.00 92.38 90 ALA A O 1
ATOM 730 N N . ALA A 1 91 ? -11.130 4.293 4.278 1.00 95.38 91 ALA A N 1
ATOM 731 C CA . ALA A 1 91 ? -10.829 4.929 3.000 1.00 95.38 91 ALA A CA 1
ATOM 732 C C . ALA A 1 91 ? -9.471 4.476 2.438 1.00 95.38 91 ALA A C 1
ATOM 734 O O . ALA A 1 91 ? -9.347 4.224 1.245 1.00 95.38 91 ALA A O 1
ATOM 735 N N . THR A 1 92 ? -8.460 4.315 3.298 1.00 95.62 92 THR A N 1
ATOM 736 C CA . THR A 1 92 ? -7.124 3.850 2.887 1.00 95.62 92 THR A CA 1
ATOM 737 C C . THR A 1 92 ? -7.160 2.395 2.410 1.00 95.62 92 THR A C 1
ATOM 739 O O . THR A 1 92 ? -6.506 2.059 1.427 1.00 95.62 92 THR A O 1
ATOM 742 N N . ALA A 1 93 ? -7.942 1.534 3.070 1.00 93.75 93 ALA A N 1
ATOM 743 C CA . ALA A 1 93 ? -8.143 0.151 2.643 1.00 93.75 93 ALA A CA 1
ATOM 744 C C . ALA A 1 93 ? -8.834 0.066 1.274 1.00 93.75 93 ALA A C 1
ATOM 746 O O . ALA A 1 93 ? -8.419 -0.726 0.434 1.00 93.75 93 ALA A O 1
ATOM 747 N N . LEU A 1 94 ? -9.856 0.898 1.034 1.00 94.69 94 LEU A N 1
ATOM 748 C CA . LEU A 1 94 ? -10.513 0.996 -0.272 1.00 94.69 94 LEU A CA 1
ATOM 749 C C . LEU A 1 94 ? -9.525 1.464 -1.349 1.00 94.69 94 LEU A C 1
ATOM 751 O O . LEU A 1 94 ? -9.370 0.800 -2.364 1.00 94.69 94 LEU A O 1
ATOM 755 N N . GLN A 1 95 ? -8.772 2.532 -1.070 1.00 94.94 95 GLN A N 1
ATOM 756 C CA . GLN A 1 95 ? -7.762 3.062 -1.987 1.00 94.94 95 GLN A CA 1
ATOM 757 C C . GLN A 1 95 ? -6.703 2.015 -2.370 1.00 94.94 95 GLN A C 1
ATOM 759 O O . GLN A 1 95 ? -6.203 2.023 -3.493 1.00 94.94 95 GLN A O 1
ATOM 764 N N . LEU A 1 96 ? -6.352 1.115 -1.448 1.00 93.62 96 LEU A N 1
ATOM 765 C CA . LEU A 1 96 ? -5.416 0.028 -1.722 1.00 93.62 96 LEU A CA 1
ATOM 766 C C . LEU A 1 96 ? -6.006 -1.018 -2.682 1.00 93.62 96 LEU A C 1
ATOM 768 O O . LEU A 1 96 ? -5.285 -1.509 -3.545 1.00 93.62 96 LEU A O 1
ATOM 772 N N . VAL A 1 97 ? -7.296 -1.341 -2.555 1.00 94.44 97 VAL A N 1
ATOM 773 C CA . VAL A 1 97 ? -7.996 -2.259 -3.472 1.00 94.44 97 VAL A CA 1
ATOM 774 C C . VAL A 1 97 ? -8.177 -1.619 -4.847 1.00 94.44 97 VAL A C 1
ATOM 776 O O . VAL A 1 97 ? -7.819 -2.225 -5.853 1.00 94.44 97 VAL A O 1
ATOM 779 N N . ASP A 1 98 ? -8.642 -0.371 -4.897 1.00 94.50 98 ASP A N 1
ATOM 780 C CA . ASP A 1 98 ? -8.854 0.362 -6.152 1.00 94.50 98 ASP A CA 1
ATOM 781 C C . ASP A 1 98 ? -7.536 0.570 -6.924 1.00 94.50 98 ASP A C 1
ATOM 783 O O . ASP A 1 98 ? -7.517 0.689 -8.148 1.00 94.50 98 ASP A O 1
ATOM 787 N N . GLY A 1 99 ? -6.403 0.589 -6.215 1.00 90.81 99 GLY A N 1
ATOM 788 C CA . GLY A 1 99 ? -5.068 0.727 -6.793 1.00 90.81 99 GLY A CA 1
ATOM 789 C C . GLY A 1 99 ? -4.465 -0.555 -7.382 1.00 90.81 99 GLY A C 1
ATOM 790 O O . GLY A 1 99 ? -3.392 -0.477 -7.983 1.00 90.81 99 GLY A O 1
ATOM 791 N N . VAL A 1 100 ? -5.108 -1.720 -7.240 1.00 89.50 100 VAL A N 1
ATOM 792 C CA . VAL A 1 100 ? -4.529 -3.027 -7.610 1.00 89.50 100 VAL A CA 1
ATOM 793 C C . VAL A 1 100 ? -4.071 -3.095 -9.070 1.00 89.50 100 VAL A C 1
ATOM 795 O O . VAL A 1 100 ? -2.970 -3.581 -9.340 1.00 89.50 100 VAL A O 1
ATOM 798 N N . GLU A 1 101 ? -4.857 -2.571 -10.014 1.00 86.75 101 GLU A N 1
ATOM 799 C CA . GLU A 1 101 ? -4.496 -2.568 -11.442 1.00 86.75 101 GLU A CA 1
ATOM 800 C C . GLU A 1 101 ? -3.203 -1.789 -11.700 1.00 86.75 101 GLU A C 1
ATOM 802 O O . GLU A 1 101 ? -2.317 -2.224 -12.440 1.00 86.75 101 GLU A O 1
ATOM 807 N N . ARG A 1 102 ? -3.043 -0.656 -11.012 1.00 85.69 102 ARG A N 1
ATOM 808 C CA . ARG A 1 102 ? -1.831 0.160 -11.090 1.00 85.69 102 ARG A CA 1
ATOM 809 C C . ARG A 1 102 ? -0.618 -0.583 -10.535 1.00 85.69 102 ARG A C 1
ATOM 811 O O . ARG A 1 102 ? 0.497 -0.392 -11.020 1.00 85.69 102 ARG A O 1
ATOM 818 N N . TYR A 1 103 ? -0.816 -1.438 -9.534 1.00 85.81 103 TYR A N 1
ATOM 819 C CA . TYR A 1 103 ? 0.253 -2.244 -8.945 1.00 85.81 103 TYR A CA 1
ATOM 820 C C . TYR A 1 103 ? 0.658 -3.408 -9.855 1.00 85.81 103 TYR A C 1
ATOM 822 O O . TYR A 1 103 ? 1.848 -3.725 -9.918 1.00 85.81 103 TYR A O 1
ATOM 830 N N . ALA A 1 104 ? -0.281 -3.979 -10.615 1.00 84.75 104 ALA A N 1
ATOM 831 C CA . ALA A 1 104 ? -0.009 -5.036 -11.592 1.00 84.75 104 ALA A CA 1
ATOM 832 C C . ALA A 1 104 ? 0.967 -4.599 -12.696 1.00 84.75 104 ALA A C 1
ATOM 834 O O . ALA A 1 104 ? 1.787 -5.393 -13.150 1.00 84.75 104 ALA A O 1
ATOM 835 N N . GLY A 1 105 ? 0.962 -3.316 -13.072 1.00 81.25 105 GLY A N 1
ATOM 836 C CA . GLY A 1 105 ? 1.937 -2.766 -14.021 1.00 81.25 105 GLY A CA 1
ATOM 837 C C . GLY A 1 105 ? 3.371 -2.647 -13.477 1.00 81.25 105 GLY A C 1
ATOM 838 O O . GLY A 1 105 ? 4.306 -2.430 -14.246 1.00 81.25 105 GLY A O 1
ATOM 839 N N . VAL A 1 106 ? 3.569 -2.767 -12.159 1.00 85.38 106 VAL A N 1
ATOM 840 C CA . VAL A 1 106 ? 4.823 -2.396 -11.471 1.00 85.38 106 VAL A CA 1
ATOM 841 C C . VAL A 1 106 ? 5.466 -3.562 -10.723 1.00 85.38 106 VAL A C 1
ATOM 843 O O . VAL A 1 106 ? 6.701 -3.645 -10.623 1.00 85.38 106 VAL A O 1
ATOM 846 N N . TYR A 1 107 ? 4.640 -4.444 -10.173 1.00 84.94 107 TYR A N 1
ATOM 847 C CA . TYR A 1 107 ? 5.052 -5.649 -9.471 1.00 84.94 107 TYR A CA 1
ATOM 848 C C . TYR A 1 107 ? 4.876 -6.870 -10.371 1.00 84.94 107 TYR A C 1
ATOM 850 O O . TYR A 1 107 ? 3.975 -6.928 -11.197 1.00 84.94 107 TYR A O 1
ATOM 858 N N . ARG A 1 108 ? 5.758 -7.855 -10.202 1.00 84.69 108 ARG A N 1
ATOM 859 C CA . ARG A 1 108 ? 5.619 -9.181 -10.810 1.00 84.69 108 ARG A CA 1
ATOM 860 C C . ARG A 1 108 ? 5.254 -10.192 -9.733 1.00 84.69 108 ARG A C 1
ATOM 862 O O . ARG A 1 108 ? 5.501 -9.955 -8.545 1.00 84.69 108 ARG A O 1
ATOM 869 N N . ASP A 1 109 ? 4.718 -11.326 -10.155 1.00 82.00 109 ASP A N 1
ATOM 870 C CA . ASP A 1 109 ? 4.528 -12.465 -9.266 1.00 82.00 109 ASP A CA 1
ATOM 871 C C . ASP A 1 109 ? 5.871 -12.929 -8.681 1.00 82.00 109 ASP A C 1
ATOM 873 O O . ASP A 1 109 ? 6.906 -12.837 -9.354 1.00 82.00 109 ASP A O 1
ATOM 877 N N . PRO A 1 110 ? 5.894 -13.378 -7.411 1.00 86.12 110 PRO A N 1
ATOM 878 C CA . PRO A 1 110 ? 4.750 -13.638 -6.517 1.00 86.12 110 PRO A CA 1
ATOM 879 C C . PRO A 1 110 ? 4.296 -12.430 -5.671 1.00 86.12 110 PRO A C 1
ATOM 881 O O . PRO A 1 110 ? 3.407 -12.555 -4.828 1.00 86.12 110 PRO A O 1
ATOM 884 N N . LEU A 1 111 ? 4.947 -11.274 -5.825 1.00 86.38 111 LEU A N 1
ATOM 885 C CA . LEU A 1 111 ? 4.736 -10.117 -4.950 1.00 86.38 111 LEU A CA 1
ATOM 886 C C . LEU A 1 111 ? 3.444 -9.371 -5.300 1.00 86.38 111 LEU A C 1
ATOM 888 O O . LEU A 1 111 ? 2.783 -8.847 -4.408 1.00 86.38 111 LEU A O 1
ATOM 892 N N . LEU A 1 112 ? 3.064 -9.371 -6.581 1.00 89.81 112 LEU A N 1
ATOM 893 C CA . LEU A 1 112 ? 1.771 -8.857 -7.025 1.00 89.81 112 LEU A CA 1
ATOM 894 C C . LEU A 1 112 ? 0.613 -9.602 -6.347 1.00 89.81 112 LEU A C 1
ATOM 896 O O . LEU A 1 112 ? -0.213 -8.952 -5.711 1.00 89.81 112 LEU A O 1
ATOM 900 N N . THR A 1 113 ? 0.611 -10.938 -6.399 1.00 91.25 113 THR A N 1
ATOM 901 C CA . THR A 1 113 ? -0.389 -11.770 -5.708 1.00 91.25 113 THR A CA 1
ATOM 902 C C . THR A 1 113 ? -0.448 -11.446 -4.217 1.00 91.25 113 THR A C 1
ATOM 904 O O . THR A 1 113 ? -1.519 -11.215 -3.677 1.00 91.25 113 THR A O 1
ATOM 907 N N . LEU A 1 114 ? 0.711 -11.319 -3.558 1.00 91.19 114 LEU A N 1
ATOM 908 C CA . LEU A 1 114 ? 0.768 -10.981 -2.13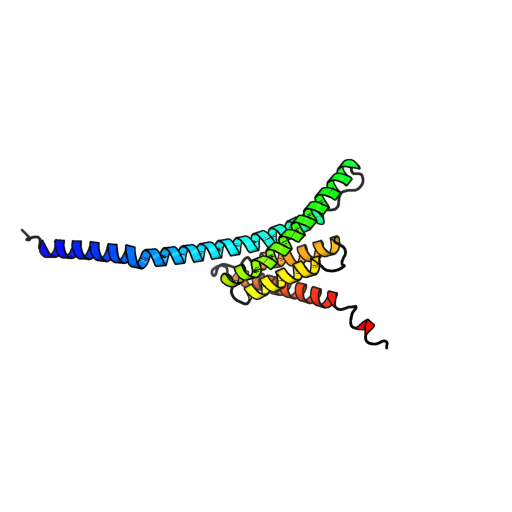3 1.00 91.19 114 LEU A CA 1
ATOM 909 C C . LEU A 1 114 ? 0.109 -9.626 -1.818 1.00 91.19 114 LEU A C 1
ATOM 911 O O . LEU A 1 114 ? -0.590 -9.504 -0.817 1.00 91.19 114 LEU A O 1
ATOM 915 N N . ILE A 1 115 ? 0.338 -8.604 -2.653 1.00 91.94 115 ILE A N 1
ATOM 916 C CA . ILE A 1 115 ? -0.288 -7.282 -2.489 1.00 91.94 115 ILE A CA 1
ATOM 917 C C . ILE A 1 115 ? -1.800 -7.370 -2.696 1.00 91.94 115 ILE A C 1
ATOM 919 O O . ILE A 1 115 ? -2.543 -6.759 -1.930 1.00 91.94 115 ILE A O 1
ATOM 923 N N . GLN A 1 116 ? -2.244 -8.114 -3.709 1.00 93.12 116 GLN A N 1
ATOM 924 C CA . GLN A 1 116 ? -3.660 -8.314 -4.005 1.00 93.12 116 GLN A CA 1
ATOM 925 C C . GLN A 1 116 ? -4.372 -9.022 -2.854 1.00 93.12 116 GLN A C 1
ATOM 927 O O . GLN A 1 116 ? -5.333 -8.477 -2.312 1.00 93.12 116 GLN A O 1
ATOM 932 N N . ASP A 1 117 ? -3.852 -10.174 -2.429 1.00 92.25 117 ASP A N 1
ATOM 933 C CA . ASP A 1 117 ? -4.397 -10.956 -1.319 1.00 92.25 117 ASP A CA 1
ATOM 934 C C . ASP A 1 117 ? -4.475 -10.108 -0.049 1.00 92.25 117 ASP A C 1
ATOM 936 O O . ASP A 1 117 ? -5.509 -10.075 0.615 1.00 92.25 117 ASP A O 1
ATOM 940 N N . TYR A 1 118 ? -3.421 -9.343 0.252 1.00 93.38 118 TYR A N 1
ATOM 941 C CA . TYR A 1 118 ? -3.403 -8.433 1.393 1.00 93.38 118 TYR A CA 1
ATOM 942 C C . TYR A 1 118 ? -4.471 -7.335 1.281 1.00 93.38 118 TYR A C 1
ATOM 944 O O . TYR A 1 118 ? -5.189 -7.074 2.248 1.00 93.38 118 TYR A O 1
ATOM 952 N N . ALA A 1 119 ? -4.595 -6.687 0.118 1.00 94.00 119 ALA A N 1
ATOM 953 C CA . ALA A 1 119 ? -5.570 -5.621 -0.096 1.00 94.00 119 ALA A CA 1
ATOM 954 C C . ALA A 1 119 ? -7.006 -6.132 0.092 1.00 94.00 119 ALA A C 1
ATOM 956 O O . ALA A 1 119 ? -7.791 -5.522 0.826 1.00 94.00 119 ALA A O 1
ATOM 957 N N . TYR A 1 120 ? -7.326 -7.288 -0.496 1.00 92.81 120 TYR A N 1
ATOM 958 C CA . TYR A 1 120 ? -8.631 -7.923 -0.336 1.00 92.81 120 TYR A CA 1
ATOM 959 C C . TYR A 1 120 ? -8.858 -8.447 1.082 1.00 92.81 120 TYR A C 1
ATOM 961 O O . TYR A 1 120 ? -9.954 -8.265 1.610 1.00 92.81 120 TYR A O 1
ATOM 969 N N . ALA A 1 121 ? -7.845 -9.017 1.739 1.00 92.06 121 ALA A N 1
ATOM 970 C CA . ALA A 1 121 ? -7.943 -9.471 3.123 1.00 92.06 121 ALA A CA 1
ATOM 971 C C . ALA A 1 121 ? -8.274 -8.305 4.060 1.00 92.06 121 ALA A C 1
ATOM 973 O O . ALA A 1 121 ? -9.255 -8.370 4.795 1.00 92.06 121 ALA A O 1
ATOM 974 N N . VAL A 1 122 ? -7.529 -7.197 3.989 1.00 92.75 122 VAL A N 1
ATOM 975 C CA . VAL A 1 122 ? -7.798 -5.983 4.780 1.00 92.75 122 VAL A CA 1
ATOM 976 C C . VAL A 1 122 ? -9.206 -5.447 4.511 1.00 92.75 122 VAL A C 1
ATOM 978 O O . VAL A 1 122 ? -9.926 -5.082 5.447 1.00 92.75 122 VAL A O 1
ATOM 981 N N . HIS A 1 123 ? -9.624 -5.404 3.244 1.00 92.69 123 HIS A N 1
ATOM 982 C CA . HIS A 1 123 ? -10.969 -4.962 2.889 1.00 92.69 123 HIS A CA 1
ATOM 983 C C . HIS A 1 123 ? -12.052 -5.901 3.445 1.00 92.69 123 HIS A C 1
ATOM 985 O O . HIS A 1 123 ? -13.056 -5.434 3.988 1.00 92.69 123 HIS A O 1
ATOM 991 N N . GLY A 1 124 ? -11.823 -7.213 3.390 1.00 89.56 124 GLY A N 1
ATOM 992 C CA . GLY A 1 124 ? -12.683 -8.240 3.973 1.00 89.56 124 GLY A CA 1
ATOM 993 C C . GLY A 1 124 ? -12.774 -8.138 5.496 1.00 89.56 124 GLY A C 1
ATOM 994 O O . GLY A 1 124 ? -13.876 -8.172 6.042 1.00 89.56 124 GLY A O 1
ATOM 995 N N . VAL A 1 125 ? -11.654 -7.907 6.196 1.00 89.88 125 VAL A N 1
ATOM 996 C CA . VAL A 1 125 ? -11.643 -7.647 7.650 1.00 89.88 125 VAL A CA 1
ATOM 997 C C . VAL A 1 125 ? -12.572 -6.488 7.985 1.00 89.88 125 VAL A C 1
ATOM 999 O O . VAL A 1 125 ? -13.378 -6.599 8.909 1.00 89.88 125 VAL A O 1
ATOM 1002 N N . ARG A 1 126 ? -12.502 -5.395 7.220 1.00 89.31 126 ARG A N 1
ATOM 1003 C CA . ARG A 1 126 ? -13.340 -4.207 7.425 1.00 89.31 126 ARG A CA 1
ATOM 1004 C C . ARG A 1 126 ? -14.830 -4.492 7.217 1.00 89.31 126 ARG A C 1
ATOM 1006 O O . ARG A 1 126 ? -15.658 -3.936 7.935 1.00 89.31 126 ARG A O 1
ATOM 1013 N N . LEU A 1 127 ? -15.169 -5.317 6.228 1.00 88.38 127 LEU A N 1
ATOM 1014 C CA . LEU A 1 127 ? -16.552 -5.707 5.937 1.00 88.38 127 LEU A CA 1
ATOM 1015 C C . LEU A 1 127 ? -17.099 -6.765 6.904 1.00 88.38 127 LEU A C 1
ATOM 1017 O O . LEU A 1 127 ? -18.313 -6.908 7.022 1.00 88.38 127 LEU A O 1
ATOM 1021 N N . SER A 1 128 ? -16.226 -7.500 7.595 1.00 87.00 128 SER A N 1
ATOM 1022 C CA . SER A 1 128 ? -16.644 -8.552 8.520 1.00 87.00 128 SER A CA 1
ATOM 1023 C C . SER A 1 128 ? -17.475 -8.001 9.683 1.00 87.00 128 SER A C 1
ATOM 1025 O O . SER A 1 128 ? -17.214 -6.908 10.180 1.00 87.00 128 SER A O 1
ATOM 1027 N N . ALA A 1 129 ? -18.423 -8.792 10.193 1.00 85.44 129 ALA A N 1
ATOM 1028 C CA . ALA A 1 129 ? -19.278 -8.423 11.330 1.00 85.44 129 ALA A CA 1
ATOM 1029 C C . ALA A 1 129 ? -18.531 -8.302 12.683 1.00 85.44 129 ALA A C 1
ATOM 1031 O O . ALA A 1 129 ? -19.149 -8.123 13.732 1.00 85.44 129 ALA A O 1
ATOM 1032 N N . ARG A 1 130 ? -17.196 -8.416 12.682 1.00 83.69 130 ARG A N 1
ATOM 1033 C CA . ARG A 1 130 ? -16.349 -8.331 13.877 1.00 83.69 130 ARG A CA 1
ATOM 1034 C C . ARG A 1 130 ? -16.414 -6.936 14.506 1.00 83.69 130 ARG A C 1
ATOM 1036 O O . ARG A 1 130 ? -16.603 -5.925 13.833 1.00 83.69 130 ARG A O 1
ATOM 1043 N N . GLN A 1 131 ? -16.166 -6.861 15.813 1.00 88.44 131 GLN A N 1
ATOM 1044 C CA . GLN A 1 131 ? -16.045 -5.579 16.508 1.00 88.44 131 GLN A CA 1
ATOM 1045 C C . GLN A 1 131 ? -14.901 -4.745 15.905 1.00 88.44 131 GLN A C 1
ATOM 1047 O O . GLN A 1 131 ? -13.809 -5.266 15.676 1.00 88.44 131 GLN A O 1
ATOM 1052 N N . ARG A 1 132 ? -15.113 -3.431 15.731 1.00 86.62 132 ARG A N 1
ATOM 1053 C CA . ARG A 1 132 ? -14.129 -2.503 15.127 1.00 86.62 132 ARG A CA 1
ATOM 1054 C C . ARG A 1 132 ? -12.730 -2.606 15.736 1.00 86.62 132 ARG A C 1
ATOM 1056 O O . ARG A 1 132 ? -11.741 -2.531 15.023 1.00 86.62 132 ARG A O 1
ATOM 1063 N N . ARG A 1 133 ? -12.642 -2.827 17.051 1.00 87.12 133 ARG A N 1
ATOM 1064 C CA . ARG A 1 133 ? -11.366 -3.034 17.752 1.00 87.12 133 ARG A CA 1
ATOM 1065 C C . ARG A 1 133 ? -10.618 -4.268 17.238 1.00 87.12 133 ARG A C 1
ATOM 1067 O O . ARG A 1 133 ? -9.440 -4.169 16.911 1.00 87.12 133 ARG A O 1
ATOM 1074 N N . ARG A 1 134 ? -11.311 -5.399 17.091 1.00 88.62 134 ARG A N 1
ATOM 1075 C CA . ARG A 1 134 ? -10.707 -6.626 16.563 1.00 88.62 134 ARG A CA 1
ATOM 1076 C C . ARG A 1 134 ? -10.301 -6.464 15.100 1.00 88.62 134 ARG A C 1
ATOM 1078 O O . ARG A 1 134 ? -9.228 -6.912 14.719 1.00 88.62 134 ARG A O 1
ATOM 1085 N N . GLN A 1 135 ? -11.119 -5.774 14.303 1.00 89.31 135 GLN A N 1
ATOM 1086 C CA . GLN A 1 135 ? -10.769 -5.439 12.921 1.00 89.31 135 GLN A CA 1
ATOM 1087 C C . GLN A 1 135 ? -9.462 -4.633 12.855 1.00 89.31 135 GLN A C 1
ATOM 1089 O O . GLN A 1 135 ? -8.576 -4.966 12.074 1.00 89.31 135 GLN A O 1
ATOM 1094 N N . THR A 1 136 ? -9.306 -3.609 13.705 1.00 90.12 136 THR A N 1
ATOM 1095 C CA . THR A 1 136 ? -8.072 -2.811 13.742 1.00 90.12 136 THR A CA 1
ATOM 1096 C C . THR A 1 136 ? -6.858 -3.602 14.209 1.00 90.12 136 THR A C 1
ATOM 1098 O O . THR A 1 136 ? -5.786 -3.429 13.645 1.00 90.12 136 THR A O 1
ATOM 1101 N N . GLU A 1 137 ? -7.013 -4.490 15.192 1.00 91.31 137 GLU A N 1
ATOM 1102 C CA . GLU A 1 137 ? -5.922 -5.351 15.665 1.00 91.31 137 GLU A CA 1
ATOM 1103 C C . GLU A 1 137 ? -5.408 -6.260 14.541 1.00 91.31 137 GLU A C 1
ATOM 1105 O O . GLU A 1 137 ? -4.207 -6.278 14.284 1.00 91.31 137 GLU A O 1
ATOM 1110 N N . LEU A 1 138 ? -6.314 -6.913 13.804 1.00 90.69 138 LEU A N 1
ATOM 1111 C CA . LEU A 1 138 ? -5.965 -7.762 12.659 1.00 90.69 138 LEU A CA 1
ATOM 1112 C C . LEU A 1 138 ? -5.257 -6.975 11.547 1.00 90.69 138 LEU A C 1
ATOM 1114 O O . LEU A 1 138 ? -4.288 -7.451 10.963 1.00 90.69 138 LEU A O 1
ATOM 1118 N N . ILE A 1 139 ? -5.705 -5.748 11.267 1.00 92.06 139 ILE A N 1
ATOM 1119 C CA . ILE A 1 139 ? -5.061 -4.878 10.273 1.00 92.06 139 ILE A CA 1
ATOM 1120 C C . ILE A 1 139 ? -3.636 -4.503 10.704 1.00 92.06 139 ILE A C 1
ATOM 1122 O O . ILE A 1 139 ? -2.733 -4.482 9.869 1.00 92.06 139 ILE A O 1
ATOM 1126 N N . VAL A 1 140 ? -3.405 -4.227 11.992 1.00 92.44 140 VAL A N 1
ATOM 1127 C CA . VAL A 1 140 ? -2.053 -3.955 12.511 1.00 92.44 140 VAL A CA 1
ATOM 1128 C C . VAL A 1 140 ? -1.168 -5.198 12.419 1.00 92.44 140 VAL A C 1
ATOM 1130 O O . VAL A 1 140 ? -0.011 -5.094 12.002 1.00 92.44 140 VAL A O 1
ATOM 1133 N N . GLU A 1 141 ? -1.716 -6.356 12.784 1.00 92.56 141 GLU A N 1
ATOM 1134 C CA . GLU A 1 141 ? -1.024 -7.645 12.768 1.00 92.56 141 GLU A CA 1
ATOM 1135 C C . GLU A 1 141 ? -0.594 -8.042 11.352 1.00 92.56 141 GLU A C 1
ATOM 1137 O O . GLU A 1 141 ? 0.554 -8.428 11.153 1.00 92.56 141 GLU A O 1
ATOM 1142 N N . LEU A 1 142 ? -1.459 -7.839 10.353 1.00 91.12 142 LEU A N 1
ATOM 1143 C CA . LEU A 1 142 ? -1.144 -8.050 8.937 1.00 91.12 142 LEU A CA 1
ATOM 1144 C C . LEU A 1 142 ? -0.194 -6.979 8.376 1.00 91.12 142 LEU A C 1
ATOM 1146 O O . LEU A 1 142 ? 0.682 -7.269 7.558 1.00 91.12 142 LEU A O 1
ATOM 1150 N N . GLY A 1 143 ? -0.358 -5.725 8.798 1.00 90.06 143 GLY A N 1
ATOM 1151 C CA . GLY A 1 143 ? 0.361 -4.585 8.234 1.00 90.06 143 GLY A CA 1
ATOM 1152 C C . GLY A 1 143 ? 1.859 -4.572 8.551 1.00 90.06 143 GLY A C 1
ATOM 1153 O O . GLY A 1 143 ? 2.663 -4.174 7.708 1.00 90.06 143 GLY A O 1
ATOM 1154 N N . SER A 1 144 ? 2.260 -5.029 9.740 1.00 89.31 144 SER A N 1
ATOM 1155 C CA . SER A 1 144 ? 3.674 -5.096 10.147 1.00 89.31 144 SER A CA 1
ATOM 1156 C C . SER A 1 144 ? 4.534 -6.023 9.260 1.00 89.31 144 SER A C 1
ATOM 1158 O O . SER A 1 144 ? 5.515 -5.548 8.668 1.00 89.31 144 SER A O 1
ATOM 1160 N N . PRO A 1 145 ? 4.190 -7.316 9.081 1.00 91.06 145 PRO A N 1
ATOM 1161 C CA . PRO A 1 145 ? 4.941 -8.204 8.201 1.00 91.06 145 PRO A CA 1
ATOM 1162 C C . PRO A 1 145 ? 4.800 -7.797 6.727 1.00 91.06 145 PRO A C 1
ATOM 1164 O O . PRO A 1 145 ? 5.764 -7.938 5.976 1.00 91.06 145 PRO A O 1
ATOM 1167 N N . MET A 1 146 ? 3.677 -7.189 6.318 1.00 91.75 146 MET A N 1
ATOM 1168 C CA . MET A 1 146 ? 3.513 -6.668 4.955 1.00 91.75 146 MET A CA 1
ATOM 1169 C C . MET A 1 146 ? 4.494 -5.529 4.639 1.00 91.75 146 MET A C 1
ATOM 1171 O O . MET A 1 146 ? 5.110 -5.516 3.573 1.00 91.75 146 MET A O 1
ATOM 1175 N N . LEU A 1 147 ? 4.719 -4.595 5.570 1.00 90.56 147 LEU A N 1
ATOM 1176 C CA . LEU A 1 147 ? 5.728 -3.540 5.396 1.00 90.56 147 LEU A CA 1
ATOM 1177 C C . LEU A 1 147 ? 7.141 -4.110 5.231 1.00 90.56 147 LEU A C 1
ATOM 1179 O O . LEU A 1 147 ? 7.910 -3.608 4.409 1.00 90.56 147 LEU A O 1
ATOM 1183 N N . SER A 1 148 ? 7.463 -5.165 5.981 1.00 88.31 148 SER A N 1
ATOM 1184 C CA . SER A 1 148 ? 8.737 -5.880 5.857 1.00 88.31 148 SER A CA 1
ATOM 1185 C C . SER A 1 148 ? 8.846 -6.634 4.526 1.00 88.31 148 SER A C 1
ATOM 1187 O O . SER A 1 148 ? 9.898 -6.602 3.890 1.00 88.31 148 SER A O 1
ATOM 1189 N N . ALA A 1 149 ? 7.755 -7.246 4.054 1.00 88.81 149 ALA A N 1
ATOM 1190 C CA . ALA A 1 149 ? 7.696 -7.934 2.763 1.00 88.81 149 ALA A CA 1
ATOM 1191 C C . ALA A 1 149 ? 7.840 -6.973 1.567 1.00 88.81 149 ALA A C 1
ATOM 1193 O O . ALA A 1 149 ? 8.416 -7.332 0.538 1.00 88.81 149 ALA A O 1
ATOM 1194 N N . LEU A 1 150 ? 7.370 -5.729 1.694 1.00 87.00 150 LEU A N 1
ATOM 1195 C CA . LEU A 1 150 ? 7.540 -4.696 0.667 1.00 87.00 150 LEU A CA 1
ATOM 1196 C C . LEU A 1 150 ? 8.968 -4.117 0.615 1.00 87.00 150 LEU A C 1
ATOM 1198 O O . LEU A 1 150 ? 9.352 -3.540 -0.406 1.00 87.00 150 LEU A O 1
ATOM 1202 N N . ASP A 1 151 ? 9.771 -4.269 1.674 1.00 85.19 151 ASP A N 1
ATOM 1203 C CA . ASP A 1 151 ? 11.173 -3.828 1.730 1.00 85.19 151 ASP A CA 1
ATOM 1204 C C . ASP A 1 151 ? 12.105 -4.878 1.100 1.00 85.19 151 ASP A C 1
ATOM 1206 O O . ASP A 1 151 ? 12.937 -5.489 1.774 1.00 85.19 151 ASP A O 1
ATOM 1210 N N . PHE A 1 152 ? 11.949 -5.106 -0.211 1.00 77.88 152 PHE A N 1
ATOM 1211 C CA . PHE A 1 152 ? 12.757 -6.089 -0.937 1.00 77.88 152 PHE A CA 1
ATOM 1212 C C . PHE A 1 152 ? 14.255 -5.773 -0.781 1.00 77.88 152 PHE A C 1
ATOM 1214 O O . PHE A 1 152 ? 14.687 -4.651 -1.086 1.00 77.88 152 PHE A O 1
ATOM 1221 N N . PRO A 1 153 ? 15.070 -6.727 -0.302 1.00 77.81 153 PRO A N 1
ATOM 1222 C CA . PRO A 1 153 ? 16.471 -6.463 -0.040 1.00 77.81 153 PRO A CA 1
ATOM 1223 C C . PRO A 1 153 ? 17.223 -6.199 -1.346 1.00 77.81 153 PRO A C 1
ATOM 1225 O O . PRO A 1 153 ? 17.048 -6.880 -2.355 1.00 77.81 153 PRO A O 1
ATOM 1228 N N . ALA A 1 154 ? 18.094 -5.189 -1.320 1.00 78.75 154 ALA A N 1
ATOM 1229 C CA . ALA A 1 154 ? 19.046 -4.971 -2.399 1.00 78.75 154 ALA A CA 1
ATOM 1230 C C . ALA A 1 154 ? 19.904 -6.235 -2.604 1.00 78.75 154 ALA A C 1
ATOM 1232 O O . ALA A 1 154 ? 20.195 -6.919 -1.621 1.00 78.75 154 ALA A O 1
ATOM 1233 N N . PRO A 1 155 ? 20.364 -6.531 -3.832 1.00 78.00 155 PRO A N 1
ATOM 1234 C CA . PRO A 1 155 ? 21.050 -7.790 -4.138 1.00 78.00 155 PRO A CA 1
ATOM 1235 C C . PRO A 1 155 ? 22.311 -8.021 -3.291 1.00 78.00 155 PRO A C 1
ATOM 1237 O O . PRO A 1 155 ? 22.633 -9.155 -2.958 1.00 78.00 155 PRO A O 1
ATOM 1240 N N . TRP A 1 156 ? 22.990 -6.953 -2.860 1.00 78.25 156 TRP A N 1
ATOM 1241 C CA . TRP A 1 156 ? 24.145 -7.054 -1.963 1.00 78.25 156 TRP A CA 1
ATOM 1242 C C . TRP A 1 156 ? 23.780 -7.370 -0.505 1.00 78.25 156 TRP A C 1
ATOM 1244 O O . TRP A 1 156 ? 24.655 -7.769 0.252 1.00 78.25 156 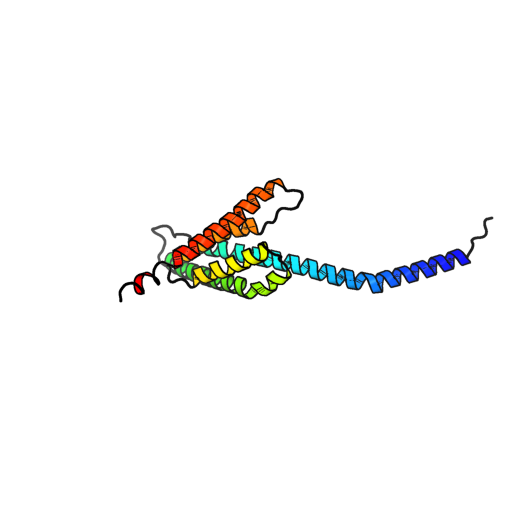TRP A O 1
ATOM 1254 N N . LYS A 1 157 ? 22.514 -7.215 -0.092 1.00 84.88 157 LYS A N 1
ATOM 1255 C CA . LYS A 1 157 ? 22.006 -7.513 1.261 1.00 84.88 157 LYS A CA 1
ATOM 1256 C C . LYS A 1 157 ? 21.408 -8.913 1.339 1.00 84.88 157 LYS A C 1
ATOM 1258 O O . LYS A 1 157 ? 20.323 -9.097 1.891 1.00 84.88 157 LYS A O 1
ATOM 1263 N N . TRP A 1 158 ? 22.100 -9.898 0.778 1.00 82.56 158 TRP A N 1
ATOM 1264 C CA . TRP A 1 158 ? 21.560 -11.245 0.635 1.00 82.56 158 TRP A CA 1
ATOM 1265 C C . TRP A 1 158 ? 21.189 -11.901 1.980 1.00 82.56 158 TRP A C 1
ATOM 1267 O O . TRP A 1 158 ? 20.209 -12.633 2.064 1.00 82.56 158 TRP A O 1
ATOM 1277 N N . TRP A 1 159 ? 21.874 -11.541 3.069 1.00 82.50 159 TRP A N 1
ATOM 1278 C CA . TRP A 1 159 ? 21.542 -11.978 4.432 1.00 82.50 159 TRP A CA 1
ATOM 1279 C C . TRP A 1 159 ? 20.143 -11.544 4.913 1.00 82.50 159 TRP A C 1
ATOM 1281 O O . TRP A 1 159 ? 19.604 -12.138 5.843 1.00 82.50 159 TRP A O 1
ATOM 1291 N N . ARG A 1 160 ? 19.529 -10.518 4.302 1.00 84.62 160 ARG A N 1
ATOM 1292 C CA . ARG A 1 160 ? 18.150 -10.094 4.613 1.00 84.62 160 ARG A CA 1
ATOM 1293 C C . ARG A 1 160 ? 17.091 -10.898 3.857 1.00 84.62 160 ARG A C 1
ATOM 1295 O O . ARG A 1 160 ? 15.919 -10.771 4.212 1.00 84.62 160 ARG A O 1
ATOM 1302 N N . PHE A 1 161 ? 17.454 -11.722 2.866 1.00 85.12 161 PHE A N 1
ATOM 1303 C CA . PHE A 1 161 ? 16.471 -12.539 2.139 1.00 85.12 161 PHE A CA 1
ATOM 1304 C C . PHE A 1 161 ? 15.730 -13.497 3.063 1.00 85.12 161 PHE A C 1
ATOM 1306 O O . PHE A 1 161 ? 14.523 -13.632 2.923 1.00 85.12 161 PHE A O 1
ATOM 1313 N N . ASP A 1 162 ? 16.410 -14.075 4.054 1.00 85.25 162 ASP A N 1
ATOM 1314 C CA . ASP A 1 162 ? 15.759 -14.942 5.039 1.00 85.25 162 ASP A CA 1
ATOM 1315 C C . ASP A 1 162 ? 14.692 -14.186 5.855 1.00 85.25 162 ASP A C 1
ATOM 1317 O O . ASP A 1 162 ? 13.562 -14.643 6.004 1.00 85.25 162 ASP A O 1
ATOM 1321 N N . SER A 1 163 ? 15.000 -12.971 6.323 1.00 85.44 163 SER A N 1
ATOM 1322 C CA . SER A 1 163 ? 14.014 -12.141 7.035 1.00 85.44 163 SER A CA 1
ATOM 1323 C C . SER A 1 163 ? 12.846 -11.695 6.147 1.00 85.44 163 SER A C 1
ATOM 1325 O O . SER A 1 163 ? 11.714 -11.570 6.619 1.00 85.44 163 SER A O 1
ATOM 1327 N N . TRP A 1 164 ? 13.113 -11.469 4.858 1.00 88.31 164 TRP A N 1
ATOM 1328 C CA . TRP A 1 164 ? 12.099 -11.108 3.874 1.00 88.31 164 TRP A CA 1
ATOM 1329 C C . TRP A 1 164 ? 11.167 -12.290 3.589 1.00 88.31 164 TRP A C 1
ATOM 1331 O O . TRP A 1 164 ? 9.953 -12.139 3.686 1.00 88.31 164 TRP A O 1
ATOM 1341 N N . ASP A 1 165 ? 11.724 -13.476 3.340 1.00 88.31 165 ASP A N 1
ATOM 1342 C CA . ASP A 1 165 ? 10.962 -14.706 3.110 1.00 88.31 165 ASP A CA 1
ATOM 1343 C C . ASP A 1 165 ? 10.102 -15.067 4.328 1.00 88.31 165 ASP A C 1
ATOM 1345 O O . ASP A 1 165 ? 8.911 -15.349 4.190 1.00 88.31 165 ASP A O 1
ATOM 1349 N N . ARG A 1 166 ? 10.656 -14.944 5.544 1.00 88.81 166 ARG A N 1
ATOM 1350 C CA . ARG A 1 166 ? 9.889 -15.094 6.790 1.00 88.81 166 ARG A CA 1
ATOM 1351 C C . ARG A 1 166 ? 8.716 -14.123 6.871 1.00 88.81 166 ARG A C 1
ATOM 1353 O O . ARG A 1 166 ? 7.625 -14.531 7.250 1.00 88.81 166 ARG A O 1
ATOM 1360 N N . SER A 1 167 ? 8.913 -12.868 6.472 1.00 89.31 167 SER A N 1
ATOM 1361 C CA . SER A 1 167 ? 7.846 -11.859 6.473 1.00 89.31 167 SER A CA 1
ATOM 1362 C C . SER A 1 167 ? 6.749 -12.194 5.459 1.00 89.31 167 SER A C 1
ATOM 1364 O O . SER A 1 167 ? 5.570 -12.107 5.785 1.00 89.31 167 SER A O 1
ATOM 1366 N N . VAL A 1 168 ? 7.114 -12.638 4.252 1.00 88.69 168 VAL A N 1
ATOM 1367 C CA . VAL A 1 168 ? 6.152 -13.075 3.222 1.00 88.69 168 VAL A CA 1
ATOM 1368 C C . VAL A 1 168 ? 5.346 -14.285 3.697 1.00 88.69 168 VAL A C 1
ATOM 1370 O O . VAL A 1 168 ? 4.121 -14.300 3.565 1.00 88.69 168 VAL A O 1
ATOM 1373 N N . LYS A 1 169 ? 6.018 -15.289 4.271 1.00 90.75 169 LYS A N 1
ATOM 1374 C CA . LYS A 1 169 ? 5.366 -16.473 4.847 1.00 90.75 169 LYS A CA 1
ATOM 1375 C C . LYS A 1 169 ? 4.424 -16.099 5.982 1.00 90.75 169 LYS A C 1
ATOM 1377 O O . LYS A 1 169 ? 3.326 -16.638 6.043 1.00 90.75 169 LYS A O 1
ATOM 1382 N N . GLU A 1 170 ? 4.820 -15.154 6.827 1.00 90.31 170 GLU A N 1
ATOM 1383 C CA . GLU A 1 170 ? 3.998 -14.688 7.938 1.00 90.31 170 GLU A CA 1
ATOM 1384 C C . GLU A 1 170 ? 2.730 -13.973 7.463 1.00 90.31 170 GLU A C 1
ATOM 1386 O O . GLU A 1 170 ? 1.646 -14.295 7.940 1.00 90.31 170 GLU A O 1
ATOM 1391 N N . VAL A 1 171 ? 2.827 -13.085 6.463 1.00 89.25 171 VAL A N 1
ATOM 1392 C CA . VAL A 1 171 ? 1.635 -12.466 5.851 1.00 89.25 171 VAL A CA 1
ATOM 1393 C C . VAL A 1 171 ? 0.693 -13.545 5.316 1.00 89.25 171 VAL A C 1
ATOM 1395 O O . VAL A 1 171 ? -0.496 -13.525 5.615 1.00 89.25 171 VAL A O 1
ATOM 1398 N N . ARG A 1 172 ? 1.213 -14.527 4.568 1.00 91.06 172 ARG A N 1
ATOM 1399 C CA . ARG A 1 172 ? 0.399 -15.631 4.030 1.00 91.06 172 ARG A CA 1
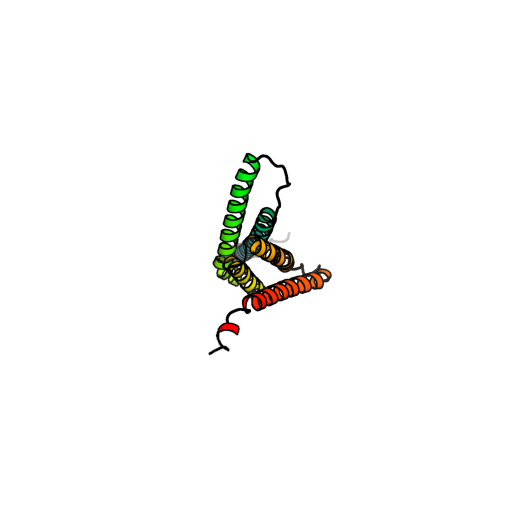ATOM 1400 C C . ARG A 1 172 ? -0.244 -16.474 5.125 1.00 91.06 172 ARG A C 1
ATOM 1402 O O . ARG A 1 172 ? -1.413 -16.820 5.002 1.00 91.06 172 ARG A O 1
ATOM 1409 N N . ARG A 1 173 ? 0.495 -16.770 6.196 1.00 92.75 173 ARG A N 1
ATOM 1410 C CA . ARG A 1 173 ? -0.002 -17.516 7.358 1.00 92.75 173 ARG A CA 1
ATOM 1411 C C . ARG A 1 173 ? -1.167 -16.789 8.023 1.00 92.75 173 ARG A C 1
ATOM 1413 O O . ARG A 1 173 ? -2.200 -17.405 8.255 1.00 92.75 173 ARG A O 1
ATOM 1420 N N . LEU A 1 174 ? -1.019 -15.491 8.279 1.00 89.69 174 LEU A N 1
ATOM 1421 C CA . LEU A 1 174 ? -2.063 -14.669 8.893 1.00 89.69 174 LEU A CA 1
ATOM 1422 C C . LEU A 1 174 ? -3.290 -14.519 7.982 1.00 89.69 174 LEU A C 1
ATOM 1424 O O . LEU A 1 174 ? -4.419 -14.567 8.461 1.00 89.69 174 LEU A O 1
ATOM 1428 N N . MET A 1 175 ? -3.092 -14.377 6.668 1.00 90.31 175 MET A N 1
ATOM 1429 C CA . MET A 1 175 ? -4.201 -14.343 5.707 1.00 90.31 175 MET A CA 1
ATOM 1430 C C . MET A 1 175 ? -4.953 -15.679 5.644 1.00 90.31 175 MET A C 1
ATOM 1432 O O . MET A 1 175 ? -6.180 -15.667 5.589 1.00 90.31 175 MET A O 1
ATOM 1436 N N . ALA A 1 176 ? -4.244 -16.812 5.698 1.00 88.50 176 ALA A N 1
ATOM 1437 C CA . ALA A 1 176 ? -4.862 -18.138 5.748 1.00 88.50 176 ALA A CA 1
ATOM 1438 C C . ALA A 1 176 ? -5.683 -18.329 7.033 1.00 88.50 176 ALA A C 1
ATOM 1440 O O . ALA A 1 176 ? -6.854 -18.678 6.960 1.00 88.50 176 ALA A O 1
ATOM 1441 N N . GLN A 1 177 ? -5.120 -17.978 8.195 1.00 87.75 177 GLN A N 1
ATOM 1442 C CA . GLN A 1 177 ? -5.841 -18.021 9.475 1.00 87.75 177 GLN A CA 1
ATOM 1443 C C . GLN A 1 177 ? -7.106 -17.157 9.460 1.00 87.75 177 GLN A C 1
ATOM 1445 O O . GLN A 1 177 ? -8.147 -17.557 9.969 1.00 87.75 177 GLN A O 1
ATOM 1450 N N . LEU A 1 178 ? -7.034 -15.973 8.847 1.00 84.88 178 LEU A N 1
ATOM 1451 C CA . LEU A 1 178 ? -8.187 -15.090 8.724 1.00 84.88 178 LEU A CA 1
ATOM 1452 C C . LEU A 1 178 ? -9.291 -15.681 7.830 1.00 84.88 178 LEU A C 1
ATOM 1454 O O . LEU A 1 178 ? -10.470 -15.407 8.066 1.00 84.88 178 LEU A O 1
ATOM 1458 N N . HIS A 1 179 ? -8.916 -16.433 6.792 1.00 81.00 179 HIS A N 1
ATOM 1459 C CA . HIS A 1 179 ? -9.861 -17.128 5.924 1.00 81.00 179 HIS A CA 1
ATOM 1460 C C . HIS A 1 179 ? -10.588 -18.235 6.695 1.00 81.00 179 HIS A C 1
ATOM 1462 O O . HIS A 1 179 ? -11.816 -18.216 6.738 1.00 81.00 179 HIS A O 1
ATOM 1468 N N . ASP A 1 180 ? -9.841 -19.085 7.402 1.00 78.94 180 ASP A N 1
ATOM 1469 C CA . ASP A 1 180 ? -10.389 -20.170 8.226 1.00 78.94 180 ASP A CA 1
ATOM 1470 C C . ASP A 1 180 ? -11.315 -19.629 9.338 1.00 78.94 180 ASP A C 1
ATOM 1472 O O . AS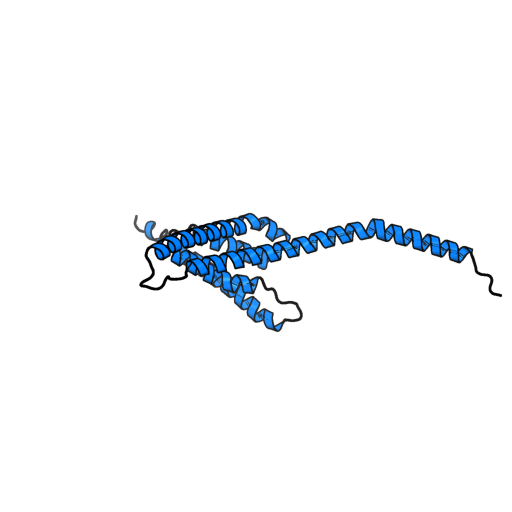P A 1 180 ? -12.418 -20.130 9.558 1.00 78.94 180 ASP A O 1
ATOM 1476 N N . ASP A 1 181 ? -10.931 -18.523 9.988 1.00 69.88 181 ASP A N 1
ATOM 1477 C CA . ASP A 1 181 ? -11.733 -17.853 11.023 1.00 69.88 181 ASP A CA 1
ATOM 1478 C C . ASP A 1 181 ? -13.053 -17.251 10.494 1.00 69.88 181 ASP A C 1
ATOM 1480 O O . ASP A 1 181 ? -13.914 -16.857 11.289 1.00 69.88 181 ASP A O 1
ATOM 1484 N N . ASN A 1 182 ? -13.219 -17.102 9.174 1.00 62.06 182 ASN A N 1
ATOM 1485 C CA . ASN A 1 182 ? -14.474 -16.655 8.557 1.00 62.06 182 ASN A CA 1
ATOM 1486 C C . ASN A 1 182 ? -15.430 -17.814 8.216 1.00 62.06 182 ASN A C 1
ATOM 1488 O O . ASN A 1 182 ? -16.609 -17.542 7.986 1.00 62.06 182 ASN A O 1
ATOM 1492 N N . GLU A 1 183 ? -14.985 -19.075 8.230 1.00 57.94 183 GLU A N 1
ATOM 1493 C CA . GLU A 1 183 ? -15.821 -20.238 7.887 1.00 57.94 183 GLU A CA 1
ATOM 1494 C C . GLU A 1 183 ? -16.758 -20.825 8.985 1.00 57.94 183 GLU A C 1
ATOM 1496 O O . GLU A 1 183 ? -17.564 -21.695 8.650 1.00 57.94 183 GLU A O 1
ATOM 1501 N N . PRO A 1 184 ? -16.824 -20.400 10.270 1.00 49.78 184 PRO A N 1
ATOM 1502 C CA . PRO A 1 184 ? -17.503 -21.214 11.289 1.00 49.78 184 PRO A CA 1
ATOM 1503 C C . PRO A 1 184 ? -19.038 -21.044 11.413 1.00 49.78 184 PRO A C 1
ATOM 1505 O O . PRO A 1 184 ? -19.579 -21.271 12.497 1.00 49.78 184 PRO A O 1
ATOM 1508 N N . ALA A 1 185 ? -19.784 -20.688 10.356 1.00 48.81 185 ALA A N 1
ATOM 1509 C CA . ALA A 1 185 ? -21.250 -20.523 10.458 1.00 48.81 185 ALA A CA 1
ATOM 1510 C C . ALA A 1 185 ? -22.100 -21.084 9.304 1.00 48.81 185 ALA A C 1
ATOM 1512 O O . ALA A 1 185 ? -23.281 -21.360 9.515 1.00 48.81 185 ALA A O 1
ATOM 1513 N N . THR A 1 186 ? -21.551 -21.289 8.108 1.00 48.97 186 THR A N 1
ATOM 1514 C CA . THR A 1 186 ? -22.341 -21.766 6.958 1.00 48.97 186 THR A CA 1
ATOM 1515 C C . THR A 1 186 ? -22.517 -23.284 6.940 1.00 48.97 186 THR A C 1
ATOM 1517 O O . THR A 1 186 ? -23.572 -23.760 6.531 1.00 48.97 186 THR A O 1
ATOM 1520 N N . GLU A 1 187 ? -21.563 -24.059 7.462 1.00 45.97 187 GLU A N 1
ATOM 1521 C CA . GLU A 1 187 ? -21.660 -25.529 7.449 1.00 45.97 187 GLU A CA 1
ATOM 1522 C C . GLU A 1 187 ? -22.572 -26.106 8.544 1.00 45.97 187 GLU A C 1
ATOM 1524 O O . GLU A 1 187 ? -23.226 -27.128 8.340 1.00 45.97 187 GLU A O 1
ATOM 1529 N N . LYS A 1 188 ? -22.719 -25.422 9.687 1.00 46.12 188 LYS A N 1
ATOM 1530 C CA . LYS A 1 188 ? -23.610 -25.886 10.771 1.00 46.12 188 LYS A CA 1
ATOM 1531 C C . LYS A 1 188 ? -25.094 -25.603 10.527 1.00 46.12 188 LYS A C 1
ATOM 1533 O O . LYS A 1 188 ? -25.929 -26.164 11.228 1.00 46.12 188 LYS A O 1
ATOM 1538 N N . ALA A 1 189 ? -25.432 -24.775 9.538 1.00 50.62 189 ALA A N 1
ATOM 1539 C CA . ALA A 1 189 ? -26.817 -24.520 9.137 1.00 50.62 189 ALA A CA 1
ATOM 1540 C C . ALA A 1 189 ? -27.323 -25.488 8.044 1.00 50.62 189 ALA A C 1
ATOM 1542 O O . ALA A 1 189 ? -28.521 -25.523 7.781 1.00 50.62 189 ALA A O 1
ATOM 1543 N N . GLY A 1 190 ? -26.434 -26.277 7.421 1.00 49.62 190 GLY A N 1
ATOM 1544 C CA . GLY A 1 190 ? -26.767 -27.201 6.326 1.00 49.62 190 GLY A CA 1
ATOM 1545 C C . GLY A 1 190 ? -26.824 -28.690 6.696 1.00 49.62 190 GLY A C 1
ATOM 1546 O O . GLY A 1 190 ? -27.237 -29.492 5.867 1.00 49.62 190 GLY A O 1
ATOM 1547 N N . GLN A 1 191 ? -26.434 -29.078 7.916 1.00 47.41 191 GLN A N 1
ATOM 1548 C CA . GLN A 1 191 ? -26.439 -30.477 8.394 1.00 47.41 191 GLN A CA 1
ATOM 1549 C C . GLN A 1 191 ? -27.477 -30.738 9.503 1.00 47.41 191 GLN A C 1
ATOM 1551 O O . GLN A 1 191 ? -27.275 -31.575 10.380 1.00 47.41 191 GLN A O 1
ATOM 1556 N N . GLY A 1 192 ? -28.589 -30.003 9.485 1.00 51.31 192 GLY A N 1
ATOM 1557 C CA . GLY A 1 192 ? -29.683 -30.145 10.452 1.00 51.31 192 GLY A CA 1
ATOM 1558 C C . GLY A 1 192 ? -31.067 -30.027 9.816 1.00 51.31 192 GLY A C 1
ATOM 1559 O O . GLY A 1 192 ? -31.934 -29.381 10.400 1.00 51.31 192 GLY A O 1
ATOM 1560 N N . GLY A 1 193 ? -31.244 -30.587 8.615 1.00 40.03 193 GLY A N 1
ATOM 1561 C CA . GLY A 1 193 ? -32.527 -30.704 7.916 1.00 40.03 193 GLY A CA 1
ATOM 1562 C C . GLY A 1 193 ? -32.799 -32.144 7.525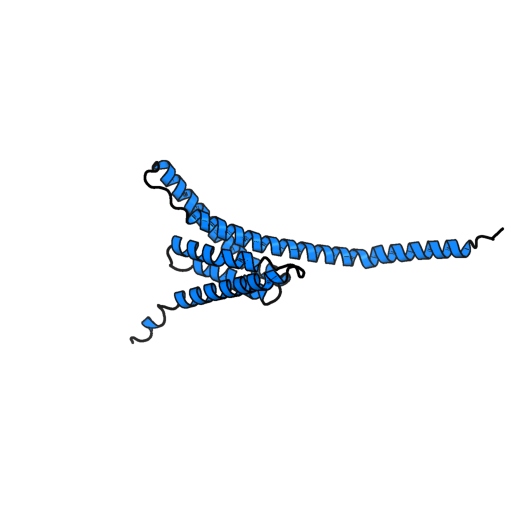 1.00 40.03 193 GLY A C 1
ATOM 1563 O O . GLY A 1 193 ? -31.872 -32.755 6.949 1.00 40.03 193 GLY A O 1
#

Secondary structure (DSSP, 8-state):
-----HHHHHHHHHHHHHHHHHIIIIIHHHHHHHHHHHHHHHHHHHHHHHHHHHHHHHHHHHHPPPPTT--HHHHHHHHHHHHHHHHHHHHHHHHHHHTHHHHHTT--TTHHHHHHHHHHHHHHHHHSSS-HHHHHHHHHHHHHHHHHHHSPPPTT-GGGHHHHHHHHHHHHHHHHHHHHTT-TTTSTTTS--

Foldseek 3Di:
DDDDPVVVVVVVVVVVVVVVVCCVPPVVVVVVVVVVLVVLLVVLLVVLLVLLVLLLVLLVLLLDDDDPPDDPVVVVVSVVVSVVSLVSNLVSLVVLQVCLVVVPSRDDPPVSVLSNLLSVLLNVLNVDPDDSNVSSVLSNQLSVLNSLLSCDDDPVVVVCVVVNVVSSVSNVVSSVVSVVVVPPPPVVVPPPD

Sequence (193 aa):
MPLINWSTVWTAGATALLVTLLIEYAAKPRLEARKEAILDAHRARREVRALVMRLTHTAQRFAQVLPDGVDPKLAEWWKVERNRCYDVMAATALQLVDGVERYAGVYRDPLLTLIQDYAYAVHGVRLSARQRRRQTELIVELGSPMLSALDFPAPWKWWRFDSWDRSVKEVRRLMAQLHDDNEPATEKAGQGG